Protein 4WY2 (pdb70)

Radius of gyration: 21.89 Å; Cα contacts (8 Å, |Δi|>4): 537; chains: 1; bounding box: 59×60×46 Å

CATH classification: 3.40.50.12370

Nearest PDB structures (foldseek):
  4wy2-assembly1_A-2  TM=1.003E+00  e=2.541E-60  Proteus mirabilis HI4320
  3olq-assembly1_A-2  TM=9.942E-01  e=5.581E-56  Proteus mirabilis HI4320
  5cb0-assembly1_B  TM=9.854E-01  e=4.140E-38  Escherichia coli K-12
  4r2j-assembly1_A-2  TM=9.559E-01  e=1.348E-39  Salmonella enterica subsp. enterica serovar Typhimurium str. LT2
  5cb0-assembly1_A  TM=9.789E-01  e=1.250E-37  Escherichia coli K-12

Sequence (308 aa):
EKYQNLLLVVIDPNQDDQPALRRAVYIVQRNGGRIKAFLPVYDLSYDMTTLLSPDERNAMRKGVINQKTAWIKQQARYYLEAGIQIDIKVIWHNRPYEAIIEEVITDKHDLLIKMAHQHDKLGSLIFTPLDWQLLRKCPAPVWMVKDKEWPEYGTIVVAANLSNEESYHDALNLKLIELTNDLSHRIQKDPDVHLLSAYPVAPINIAIELPDFDPNLYNNALRGQHLIAMKELRQKFSIPEEEKTHVKEGLPEQVIPQVCEELNAGIVVLGILGRTGAAFLGNTAEEQLIDHIKCDLLAIKPDGFTCPITV

Structure (mmCIF, N/CA/C/O backbone):
data_4WY2
#
_entry.id   4WY2
#
_cell.length_a   107.877
_cell.length_b   107.877
_cell.length_c   74.923
_cell.angle_alpha   90.000
_cell.angle_beta   90.000
_cell.angle_gamma   90.000
#
_symmetry.space_group_name_H-M   'P 43 21 2'
#
loop_
_entity.id
_entity.type
_entity.pdbx_description
1 polymer 'Universal stress protein E'
2 non-polymer "uridine-5'-diphosphate-3-O-(R-3-hydroxymyristoyl)-N-acetyl-D-glucosamine"
3 non-polymer GLYCEROL
4 non-polymer 'CHLORIDE ION'
5 non-polymer 'SULFATE ION'
6 water water
#
loop_
_atom_site.group_PDB
_atom_site.id
_atom_site.type_symbol
_atom_site.label_atom_id
_atom_site.label_alt_id
_atom_site.label_comp_id
_atom_site.label_asym_id
_atom_site.label_entity_id
_atom_site.label_seq_id
_atom_site.pdbx_PDB_ins_code
_atom_site.Cartn_x
_atom_site.Cartn_y
_atom_site.Cartn_z
_atom_site.occupancy
_atom_site.B_iso_or_equiv
_atom_site.auth_seq_id
_atom_site.auth_comp_id
_atom_site.auth_asym_id
_atom_site.auth_atom_id
_atom_site.pdbx_PDB_model_num
ATOM 1 N N . GLU A 1 5 ? -21.290 -29.093 35.376 1.00 70.71 2 GLU A N 1
ATOM 2 C CA . GLU A 1 5 ? -20.586 -29.706 34.206 1.00 67.18 2 GLU A CA 1
ATOM 3 C C . GLU A 1 5 ? -21.497 -29.817 32.968 1.00 69.06 2 GLU A C 1
ATOM 4 O O . GLU A 1 5 ? -22.246 -30.786 32.835 1.00 73.91 2 GLU A O 1
ATOM 6 N N . LYS A 1 6 ? -21.417 -28.822 32.076 1.00 63.88 3 LYS A N 1
ATOM 7 C CA . LYS A 1 6 ? -22.125 -28.813 30.793 1.00 59.30 3 LYS A CA 1
ATOM 8 C C . LYS A 1 6 ? -21.128 -28.379 29.725 1.00 53.46 3 LYS A C 1
ATOM 9 O O . LYS A 1 6 ? -20.069 -27.845 30.038 1.00 49.57 3 LYS A O 1
ATOM 13 N N . TYR A 1 7 ? -21.481 -28.585 28.459 1.00 49.08 4 TYR A N 1
ATOM 14 C CA . TYR A 1 7 ? -20.598 -28.226 27.339 1.00 45.55 4 TYR A CA 1
ATOM 15 C C . TYR A 1 7 ? -19.240 -28.882 27.484 1.00 44.22 4 TYR A C 1
ATOM 16 O O . TYR A 1 7 ? -18.230 -28.284 27.160 1.00 43.30 4 TYR A O 1
ATOM 25 N N . GLN A 1 8 ? -19.235 -30.124 27.969 1.00 45.33 5 GLN A N 1
ATOM 26 C CA . GLN A 1 8 ? -18.013 -30.875 28.257 1.00 44.51 5 GLN A CA 1
ATOM 27 C C . GLN A 1 8 ? -17.486 -31.682 27.094 1.00 41.52 5 GLN A C 1
ATOM 28 O O . GLN A 1 8 ? -16.371 -32.182 27.164 1.00 40.53 5 GLN A O 1
ATOM 34 N N . ASN A 1 9 ? -18.297 -31.867 26.054 1.00 40.67 6 ASN A N 1
ATOM 35 C CA . ASN A 1 9 ? -17.997 -32.819 25.008 1.00 38.81 6 ASN A CA 1
ATOM 36 C C . ASN A 1 9 ? -17.905 -32.134 23.623 1.00 36.55 6 ASN A C 1
ATOM 37 O O . ASN A 1 9 ? -18.890 -32.104 22.870 1.00 37.91 6 ASN A O 1
ATOM 42 N N . LEU A 1 10 ? -16.720 -31.624 23.289 1.00 32.91 7 LEU A N 1
ATOM 43 C CA . LEU A 1 10 ? -16.567 -30.687 22.188 1.00 30.84 7 LEU A CA 1
ATOM 44 C C . LEU A 1 10 ? -16.080 -31.413 20.941 1.00 28.35 7 LEU A C 1
ATOM 45 O O . LEU A 1 10 ? -15.231 -32.276 21.026 1.00 27.71 7 LEU A O 1
ATOM 50 N N . LEU A 1 11 ? -16.596 -31.021 19.788 1.00 26.66 8 LEU A N 1
ATOM 51 C CA A LEU A 1 11 ? -16.173 -31.558 18.499 0.50 25.95 8 LEU A CA 1
ATOM 52 C CA B LEU A 1 11 ? -16.115 -31.569 18.525 0.50 26.43 8 LEU A CA 1
ATOM 53 C C . LEU A 1 11 ? -15.458 -30.443 17.743 1.00 26.14 8 LEU A C 1
ATOM 54 O O . LEU A 1 11 ? -16.059 -29.374 17.505 1.00 25.96 8 LEU A O 1
ATOM 63 N N . VAL A 1 12 ? -14.203 -30.685 17.378 1.00 24.85 9 VAL A N 1
ATOM 64 C CA . VAL A 1 12 ? -13.441 -29.780 16.547 1.00 24.22 9 VAL A CA 1
ATOM 65 C C . VAL A 1 12 ? -13.346 -30.368 15.139 1.00 23.38 9 VAL A C 1
ATOM 66 O O . VAL A 1 12 ? -12.945 -31.497 14.958 1.00 23.50 9 VAL A O 1
ATOM 70 N N . VAL A 1 13 ? -13.745 -29.587 14.155 1.00 22.22 10 VAL A N 1
ATOM 71 C CA . VAL A 1 13 ? -13.607 -29.973 12.737 1.00 22.76 10 VAL A CA 1
ATOM 72 C C . VAL A 1 13 ? -12.257 -29.445 12.274 1.00 23.05 10 VAL A C 1
ATOM 73 O O . VAL A 1 13 ? -12.069 -28.234 12.163 1.00 25.07 10 VAL A O 1
ATOM 77 N N . ILE A 1 14 ? -11.315 -30.356 12.057 1.00 22.41 11 ILE A N 1
ATOM 78 C CA . ILE A 1 14 ? -9.948 -30.012 11.653 1.00 23.35 11 ILE A CA 1
ATOM 79 C C . ILE A 1 14 ? -9.979 -29.538 10.182 1.00 22.68 11 ILE A C 1
ATOM 80 O O . ILE A 1 14 ? -10.730 -30.079 9.371 1.00 23.27 11 ILE A O 1
ATOM 85 N N . ASP A 1 15 ? -9.232 -28.479 9.896 1.00 23.40 12 ASP A N 1
ATOM 86 C CA . ASP A 1 15 ? -9.060 -28.007 8.528 1.00 24.99 12 ASP A CA 1
ATOM 87 C C . ASP A 1 15 ? -7.832 -28.684 7.906 1.00 25.28 12 ASP A C 1
ATOM 88 O O . ASP A 1 15 ? -6.719 -28.466 8.345 1.00 26.27 12 ASP A O 1
ATOM 93 N N . PRO A 1 16 ? -8.035 -29.505 6.861 1.00 27.23 13 PRO A N 1
ATOM 94 C CA . PRO A 1 16 ? -6.942 -30.274 6.294 1.00 28.65 13 PRO A CA 1
ATOM 95 C C . PRO A 1 16 ? -5.985 -29.460 5.427 1.00 29.95 13 PRO A C 1
ATOM 96 O O . PRO A 1 16 ? -4.926 -29.959 5.051 1.00 27.90 13 PRO A O 1
ATOM 100 N N . ASN A 1 17 ? -6.322 -28.204 5.145 1.00 30.10 14 ASN A N 1
ATOM 101 C CA . ASN A 1 17 ? -5.534 -27.428 4.215 1.00 32.71 14 ASN A CA 1
ATOM 102 C C . ASN A 1 17 ? -4.481 -26.521 4.801 1.00 32.42 14 ASN A C 1
ATOM 103 O O . ASN A 1 17 ? -3.798 -25.832 4.057 1.00 32.65 14 ASN A O 1
ATOM 108 N N . GLN A 1 18 ? -4.342 -26.510 6.126 1.00 29.73 15 GLN A N 1
ATOM 109 C CA . GLN A 1 18 ? -3.261 -25.814 6.768 1.00 31.08 15 GLN A CA 1
ATOM 110 C C . GLN A 1 18 ? -2.923 -26.510 8.094 1.00 31.09 15 GLN A C 1
ATOM 111 O O . GLN A 1 18 ? -3.739 -27.258 8.620 1.00 30.61 15 GLN A O 1
ATOM 117 N N . ASP A 1 19 ? -1.739 -26.233 8.639 1.00 32.08 16 ASP A N 1
ATOM 118 C CA . ASP A 1 19 ? -1.310 -26.885 9.867 1.00 32.22 16 ASP A CA 1
ATOM 119 C C . ASP A 1 19 ? -2.006 -26.337 11.083 1.00 32.62 16 ASP A C 1
ATOM 120 O O . ASP A 1 19 ? -2.642 -27.088 11.811 1.00 32.99 16 ASP A O 1
ATOM 125 N N . ASP A 1 20 ? -1.879 -25.032 11.314 1.00 32.29 17 ASP A N 1
ATOM 126 C CA . ASP A 1 20 ? -2.442 -24.431 12.513 1.00 32.58 17 ASP A CA 1
ATOM 127 C C . ASP A 1 20 ? -3.968 -24.574 12.511 1.00 30.29 17 ASP A C 1
ATOM 128 O O . ASP A 1 20 ? -4.597 -24.393 11.479 1.00 30.44 17 ASP A O 1
ATOM 133 N N . GLN A 1 21 ? -4.536 -24.864 13.678 1.00 29.59 18 GLN A N 1
ATOM 134 C CA . GLN A 1 21 ? -5.951 -25.161 13.841 1.00 28.48 18 GLN A CA 1
ATOM 135 C C . GLN A 1 21 ? -6.601 -24.204 14.818 1.00 28.54 18 GLN A C 1
ATOM 136 O O . GLN A 1 21 ? -6.690 -24.461 16.037 1.00 28.15 18 GLN A O 1
ATOM 142 N N . PRO A 1 22 ? -7.071 -23.050 14.296 1.00 27.76 19 PRO A N 1
ATOM 143 C CA . PRO A 1 22 ? -7.779 -22.155 15.223 1.00 28.22 19 PRO A CA 1
ATOM 144 C C . PRO A 1 22 ? -8.987 -22.768 15.940 1.00 27.17 19 PRO A C 1
ATOM 145 O O . PRO A 1 22 ? -9.308 -22.354 17.045 1.00 27.51 19 PRO A O 1
ATOM 149 N N . ALA A 1 23 ? -9.665 -23.735 15.321 1.00 26.47 20 ALA A N 1
ATOM 150 C CA . ALA A 1 23 ? -10.830 -24.370 15.970 1.00 25.93 20 ALA A CA 1
ATOM 151 C C . ALA A 1 23 ? -10.348 -25.174 17.173 1.00 26.24 20 ALA A C 1
ATOM 152 O O . ALA A 1 23 ? -11.001 -25.197 18.231 1.00 26.86 20 ALA A O 1
ATOM 154 N N . LEU A 1 24 ? -9.203 -25.843 17.027 1.00 26.33 21 LEU A N 1
ATOM 155 C CA . LEU A 1 24 ? -8.620 -26.585 18.173 1.00 27.54 21 LEU A CA 1
ATOM 156 C C . LEU A 1 24 ? -8.190 -25.675 19.305 1.00 29.06 21 LEU A C 1
ATOM 157 O O . LEU A 1 24 ? -8.443 -25.955 20.484 1.00 30.46 21 LEU A O 1
ATOM 162 N N . ARG A 1 25 ? -7.513 -24.589 18.957 1.00 29.17 22 ARG A N 1
ATOM 163 C CA . ARG A 1 25 ? -7.103 -23.602 19.953 1.00 29.89 22 ARG A CA 1
ATOM 164 C C . ARG A 1 25 ? -8.284 -23.075 20.778 1.00 29.59 22 ARG A C 1
ATOM 165 O O . ARG A 1 25 ? -8.217 -23.004 22.035 1.00 29.58 22 ARG A O 1
ATOM 173 N N . ARG A 1 26 ? -9.387 -22.741 20.096 1.00 27.76 23 ARG A N 1
ATOM 174 C CA . ARG A 1 26 ? -10.552 -22.217 20.773 1.00 28.19 23 ARG A CA 1
ATOM 175 C C . ARG A 1 26 ? -11.112 -23.264 21.725 1.00 28.31 23 ARG A C 1
ATOM 176 O O . ARG A 1 26 ? -11.491 -22.933 22.858 1.00 28.53 23 ARG A O 1
ATOM 184 N N . ALA A 1 27 ? -11.201 -24.504 21.263 1.00 27.70 24 ALA A N 1
ATOM 185 C CA . ALA A 1 27 ? -11.690 -25.608 22.124 1.00 28.65 24 ALA A CA 1
ATOM 186 C C . ALA A 1 27 ? -10.829 -25.810 23.364 1.00 29.46 24 ALA A C 1
ATOM 187 O O . ALA A 1 27 ? -11.339 -26.081 24.461 1.00 31.14 24 ALA A O 1
ATOM 189 N N . VAL A 1 28 ? -9.517 -25.665 23.203 1.00 30.18 25 VAL A N 1
ATOM 190 C CA . VAL A 1 28 ? -8.605 -25.781 24.334 1.00 31.34 25 VAL A CA 1
ATOM 191 C C . VAL A 1 28 ? -8.853 -24.663 25.330 1.00 32.85 25 VAL A C 1
ATOM 192 O O . VAL A 1 28 ? -8.901 -24.893 26.573 1.00 33.87 25 VAL A O 1
ATOM 196 N N . TYR A 1 29 ? -8.990 -23.447 24.815 1.00 32.32 26 TYR A N 1
ATOM 197 C CA . TYR A 1 29 ? -9.272 -22.310 25.669 1.00 34.21 26 TYR A CA 1
ATOM 198 C C . TYR A 1 29 ? -10.517 -22.589 26.530 1.00 34.14 26 TYR A C 1
ATOM 199 O O . TYR A 1 29 ? -10.556 -22.271 27.753 1.00 35.53 26 TYR A O 1
ATOM 208 N N . ILE A 1 30 ? -11.539 -23.171 25.901 1.00 33.53 27 ILE A N 1
ATOM 209 C CA . ILE A 1 30 ? -12.797 -23.482 26.577 1.00 33.12 27 ILE A CA 1
ATOM 210 C C . ILE A 1 30 ? -12.563 -24.523 27.678 1.00 34.28 27 ILE A C 1
ATOM 211 O O . ILE A 1 30 ? -12.929 -24.299 28.859 1.00 34.61 27 ILE A O 1
ATOM 216 N N . VAL A 1 31 ? -11.895 -25.619 27.323 1.00 33.23 28 VAL A N 1
ATOM 217 C CA . VAL A 1 31 ? -11.724 -26.757 28.237 1.00 35.76 28 VAL A CA 1
ATOM 218 C C . VAL A 1 31 ? -10.839 -26.399 29.461 1.00 36.81 28 VAL A C 1
ATOM 219 O O . VAL A 1 31 ? -11.046 -26.909 30.579 1.00 37.23 28 VAL A O 1
ATOM 223 N N . GLN A 1 32 ? -9.876 -25.505 29.256 1.00 37.28 29 GLN A N 1
ATOM 224 C CA . GLN A 1 32 ? -9.030 -25.021 30.340 1.00 40.16 29 GLN A CA 1
ATOM 225 C C . GLN A 1 32 ? -9.849 -24.284 31.376 1.00 40.62 29 GLN A C 1
ATOM 226 O O . GLN A 1 32 ? -9.489 -24.246 32.570 1.00 40.46 29 GLN A O 1
ATOM 232 N N . ARG A 1 33 ? -10.925 -23.646 30.932 1.00 39.44 30 ARG A N 1
ATOM 233 C CA . ARG A 1 33 ? -11.753 -22.877 31.839 1.00 41.36 30 ARG A CA 1
ATOM 234 C C . ARG A 1 33 ? -12.970 -23.604 32.384 1.00 41.14 30 ARG A C 1
ATOM 235 O O . ARG A 1 33 ? -13.440 -23.280 33.470 1.00 41.46 30 ARG A O 1
ATOM 243 N N . ASN A 1 34 ? -13.465 -24.595 31.658 1.00 39.22 31 ASN A N 1
ATOM 244 C CA . ASN A 1 34 ? -14.733 -25.235 31.988 1.00 39.24 31 ASN A CA 1
ATOM 245 C C . ASN A 1 34 ? -14.640 -26.749 32.065 1.00 39.25 31 ASN A C 1
ATOM 246 O O . ASN A 1 34 ? -15.638 -27.417 32.288 1.00 39.11 31 ASN A O 1
ATOM 251 N N . GLY A 1 35 ? -13.437 -27.292 31.894 1.00 40.21 32 GLY A N 1
ATOM 252 C CA . GLY A 1 35 ? -13.243 -28.736 31.886 1.00 41.01 32 GLY A CA 1
ATOM 253 C C . GLY A 1 35 ? -13.729 -29.396 30.618 1.00 40.41 32 GLY A C 1
ATOM 254 O O . GLY A 1 35 ? -14.267 -28.727 29.704 1.00 39.56 32 GLY A O 1
ATOM 255 N N . GLY A 1 36 ? -13.560 -30.710 30.556 1.00 40.51 33 GLY A N 1
ATOM 256 C CA . GLY A 1 36 ? -14.147 -31.500 29.478 1.00 40.45 33 GLY A CA 1
ATOM 257 C C . GLY A 1 36 ? -13.102 -32.132 28.585 1.00 39.61 33 GLY A C 1
ATOM 258 O O . GLY A 1 36 ? -11.945 -32.339 28.989 1.00 39.81 33 GLY A O 1
ATOM 259 N N . ARG A 1 37 ? -13.526 -32.449 27.363 1.00 38.41 34 ARG A N 1
ATOM 260 C CA . ARG A 1 37 ? -12.682 -33.135 26.400 1.00 38.01 34 ARG A CA 1
ATOM 261 C C . ARG A 1 37 ? -13.065 -32.716 25.007 1.00 34.50 34 ARG A C 1
ATOM 262 O O . ARG A 1 37 ? -14.177 -32.187 24.782 1.00 32.45 34 ARG A O 1
ATOM 270 N N . ILE A 1 38 ? -12.129 -32.983 24.102 1.00 33.89 35 ILE A N 1
ATOM 271 C CA . ILE A 1 38 ? -12.197 -32.546 22.721 1.00 31.97 35 ILE A CA 1
ATOM 272 C C . ILE A 1 38 ? -12.014 -33.741 21.800 1.00 30.72 35 ILE A C 1
ATOM 273 O O . ILE A 1 38 ? -11.126 -34.550 21.996 1.00 30.80 35 ILE A O 1
ATOM 278 N N . LYS A 1 39 ? -12.843 -33.835 20.776 1.00 28.67 36 LYS A N 1
ATOM 279 C CA . LYS A 1 39 ? -12.596 -34.753 19.676 1.00 27.81 36 LYS A CA 1
ATOM 280 C C . LYS A 1 39 ? -12.130 -33.957 18.463 1.00 26.18 36 LYS A C 1
ATOM 281 O O . LYS A 1 39 ? -12.860 -33.087 17.983 1.00 25.94 36 LYS A O 1
ATOM 287 N N . ALA A 1 40 ? -10.917 -34.213 17.996 1.00 25.21 37 ALA A N 1
ATOM 288 C CA . ALA A 1 40 ? -10.392 -33.563 16.799 1.00 24.84 37 ALA A CA 1
ATOM 289 C C . ALA A 1 40 ? -10.726 -34.499 15.661 1.00 24.38 37 ALA A C 1
ATOM 290 O O . ALA A 1 40 ? -10.133 -35.581 15.555 1.00 24.87 37 ALA A O 1
ATOM 292 N N . PHE A 1 41 ? -11.663 -34.089 14.805 1.00 23.33 38 PHE A N 1
ATOM 293 C CA . PHE A 1 41 ? -12.255 -34.960 13.839 1.00 22.88 38 PHE A CA 1
ATOM 294 C C . PHE A 1 41 ? -11.907 -34.540 12.405 1.00 21.74 38 PHE A C 1
ATOM 295 O O . PHE A 1 41 ? -11.979 -33.359 12.057 1.00 22.06 38 PHE A O 1
ATOM 303 N N . LEU A 1 42 ? -11.531 -35.519 11.586 1.00 21.50 39 LEU A N 1
ATOM 304 C CA . LEU A 1 42 ? -11.273 -35.290 10.153 1.00 20.79 39 LEU A CA 1
ATOM 305 C C . LEU A 1 42 ? -11.700 -36.472 9.282 1.00 21.45 39 LEU A C 1
ATOM 306 O O . LEU A 1 42 ? -11.187 -37.570 9.452 1.00 20.63 39 LEU A O 1
ATOM 311 N N . PRO A 1 43 ? -12.673 -36.258 8.369 1.00 21.58 40 PRO A N 1
ATOM 312 C CA . PRO A 1 43 ? -13.019 -37.270 7.370 1.00 21.99 40 PRO A CA 1
ATOM 313 C C . PRO A 1 43 ? -12.099 -37.131 6.163 1.00 22.09 40 PRO A C 1
ATOM 314 O O . PRO A 1 43 ? -11.875 -36.009 5.694 1.00 23.07 40 PRO A O 1
ATOM 318 N N . VAL A 1 44 ? -11.512 -38.243 5.716 1.00 20.90 41 VAL A N 1
ATOM 319 C CA . VAL A 1 44 ? -10.512 -38.207 4.671 1.00 19.68 41 VAL A CA 1
ATOM 320 C C . VAL A 1 44 ? -10.884 -39.233 3.599 1.00 19.91 41 VAL A C 1
ATOM 321 O O . VAL A 1 44 ? -11.668 -40.164 3.844 1.00 19.20 41 VAL A O 1
ATOM 325 N N . TYR A 1 45 ? -10.257 -39.093 2.438 1.00 19.58 42 TYR A N 1
ATOM 326 C CA . TYR A 1 45 ? -10.528 -40.016 1.302 1.00 19.67 42 TYR A CA 1
ATOM 327 C C . TYR A 1 45 ? -9.420 -39.846 0.277 1.00 20.93 42 TYR A C 1
ATOM 328 O O . TYR A 1 45 ? -8.516 -39.034 0.486 1.00 23.46 42 TYR A O 1
ATOM 337 N N . ASP A 1 46 ? -9.448 -40.590 -0.825 1.00 19.61 43 ASP A N 1
ATOM 338 C CA . ASP A 1 46 ? -8.428 -40.443 -1.842 1.00 19.92 43 ASP A CA 1
ATOM 339 C C . ASP A 1 46 ? -9.011 -40.987 -3.140 1.00 19.70 43 ASP A C 1
ATOM 340 O O . ASP A 1 46 ? -9.743 -41.983 -3.098 1.00 18.63 43 ASP A O 1
ATOM 345 N N . LEU A 1 47 ? -8.689 -40.347 -4.255 1.00 19.04 44 LEU A N 1
ATOM 346 C CA . LEU A 1 47 ? -9.195 -40.766 -5.570 1.00 20.11 44 LEU A CA 1
ATOM 347 C C . LEU A 1 47 ? -8.934 -42.256 -5.849 1.00 19.74 44 LEU A C 1
ATOM 348 O O . LEU A 1 47 ? -9.784 -42.954 -6.472 1.00 19.66 44 LEU A O 1
ATOM 353 N N . SER A 1 48 ? -7.748 -42.755 -5.438 1.00 19.09 45 SER A N 1
ATOM 354 C CA . SER A 1 48 ? -7.410 -44.167 -5.642 1.00 19.50 45 SER A CA 1
ATOM 355 C C . SER A 1 48 ? -8.510 -45.128 -5.192 1.00 19.27 45 SER A C 1
ATOM 356 O O . SER A 1 48 ? -8.677 -46.180 -5.798 1.00 18.86 45 SER A O 1
ATOM 359 N N . TYR A 1 49 ? -9.267 -44.775 -4.139 1.00 17.77 46 TYR A N 1
ATOM 360 C CA . TYR A 1 49 ? -10.277 -45.655 -3.631 1.00 19.31 46 TYR A CA 1
ATOM 361 C C . TYR A 1 49 ? -11.392 -45.928 -4.629 1.00 19.37 46 TYR A C 1
ATOM 362 O O . TYR A 1 49 ? -12.056 -46.964 -4.546 1.00 19.30 46 TYR A O 1
ATOM 371 N N . ASP A 1 50 ? -11.594 -45.013 -5.571 1.00 18.73 47 ASP A N 1
ATOM 372 C CA . ASP A 1 50 ? -12.648 -45.143 -6.543 1.00 19.54 47 ASP A CA 1
ATOM 373 C C . ASP A 1 50 ? -12.145 -45.741 -7.853 1.00 18.79 47 ASP A C 1
ATOM 374 O O . ASP A 1 50 ? -12.924 -45.910 -8.806 1.00 19.47 47 ASP A O 1
ATOM 379 N N . MET A 1 51 ? -10.876 -46.068 -7.919 1.00 18.80 48 MET A N 1
ATOM 380 C CA . MET A 1 51 ? -10.269 -46.594 -9.167 1.00 19.20 48 MET A CA 1
ATOM 381 C C . MET A 1 51 ? -10.323 -48.124 -9.057 1.00 18.99 48 MET A C 1
ATOM 382 O O . MET A 1 51 ? -9.283 -48.827 -8.890 1.00 18.73 48 MET A O 1
ATOM 387 N N . THR A 1 52 ? -11.543 -48.649 -9.134 1.00 18.86 49 THR A N 1
ATOM 388 C CA . THR A 1 52 ? -11.783 -50.036 -8.769 1.00 19.38 49 THR A CA 1
ATOM 389 C C . THR A 1 52 ? -11.429 -51.065 -9.847 1.00 20.17 49 THR A C 1
ATOM 390 O O . THR A 1 52 ? -11.359 -52.244 -9.527 1.00 20.19 49 THR A O 1
ATOM 394 N N . THR A 1 53 ? -11.207 -50.627 -11.105 1.00 19.00 50 THR A N 1
ATOM 395 C CA . THR A 1 53 ? -10.699 -51.487 -12.115 1.00 19.97 50 THR A CA 1
ATOM 396 C C . THR A 1 53 ? -9.157 -51.477 -12.122 1.00 18.92 50 THR A C 1
ATOM 397 O O . THR A 1 53 ? -8.503 -52.527 -12.182 1.00 18.77 50 THR A O 1
ATOM 401 N N . LEU A 1 54 ? -8.582 -50.288 -12.097 1.00 18.88 51 LEU A N 1
ATOM 402 C CA . LEU A 1 54 ? -7.124 -50.131 -12.090 1.00 20.01 51 LEU A CA 1
ATOM 403 C C . LEU A 1 54 ? -6.415 -50.721 -10.863 1.00 20.04 51 LEU A C 1
ATOM 404 O O . LEU A 1 54 ? -5.304 -51.252 -10.990 1.00 20.69 51 LEU A O 1
ATOM 409 N N . LEU A 1 55 ? -7.029 -50.600 -9.697 1.00 19.37 52 LEU A N 1
ATOM 410 C CA . LEU A 1 55 ? -6.497 -51.132 -8.440 1.00 19.77 52 LEU A CA 1
ATOM 411 C C . LEU A 1 55 ? -7.407 -52.175 -7.775 1.00 20.44 52 LEU A C 1
ATOM 412 O O . LEU A 1 55 ? -8.621 -52.039 -7.755 1.00 22.08 52 LEU A O 1
ATOM 417 N N . SER A 1 56 ? -6.780 -53.126 -7.111 1.00 21.54 53 SER A N 1
ATOM 418 C CA . SER A 1 56 ? -7.437 -54.172 -6.349 1.00 20.99 53 SER A CA 1
ATOM 419 C C . SER A 1 56 ? -7.947 -53.645 -5.016 1.00 20.83 53 SER A C 1
ATOM 420 O O . SER A 1 56 ? -7.474 -52.608 -4.551 1.00 20.01 53 SER A O 1
ATOM 423 N N . PRO A 1 57 ? -8.835 -54.401 -4.368 1.00 20.98 54 PRO A N 1
ATOM 424 C CA . PRO A 1 57 ? -9.287 -53.994 -3.014 1.00 21.69 54 PRO A CA 1
ATOM 425 C C . PRO A 1 57 ? -8.121 -53.846 -2.024 1.00 21.74 54 PRO A C 1
ATOM 426 O O . PRO A 1 57 ? -8.092 -52.888 -1.202 1.00 21.39 54 PRO A O 1
ATOM 430 N N . ASP A 1 58 ? -7.181 -54.779 -2.075 1.00 23.04 55 ASP A N 1
ATOM 431 C CA . ASP A 1 58 ? -6.003 -54.737 -1.180 1.00 24.38 55 ASP A CA 1
ATOM 432 C C . ASP A 1 58 ? -5.114 -53.508 -1.432 1.00 22.47 55 ASP A C 1
ATOM 433 O O . ASP A 1 58 ? -4.637 -52.885 -0.485 1.00 20.77 55 ASP A O 1
ATOM 438 N N . GLU A 1 59 ? -4.925 -53.158 -2.708 1.00 20.13 56 GLU A N 1
ATOM 439 C CA . GLU A 1 59 ? -4.176 -51.984 -3.108 1.00 20.39 56 GLU A CA 1
ATOM 440 C C . GLU A 1 59 ? -4.854 -50.701 -2.640 1.00 18.58 56 GLU A C 1
ATOM 441 O O . GLU A 1 59 ? -4.198 -49.826 -2.032 1.00 18.33 56 GLU A O 1
ATOM 447 N N . ARG A 1 60 ? -6.166 -50.628 -2.801 1.00 17.55 57 ARG A N 1
ATOM 448 C CA . ARG A 1 60 ? -6.912 -49.468 -2.409 1.00 18.66 57 ARG A CA 1
ATOM 449 C C . ARG A 1 60 ? -6.919 -49.353 -0.883 1.00 18.42 57 ARG A C 1
ATOM 450 O O . ARG A 1 60 ? -6.853 -48.242 -0.317 1.00 18.22 57 ARG A O 1
ATOM 458 N N . ASN A 1 61 ? -7.003 -50.483 -0.216 1.00 19.32 58 ASN A N 1
ATOM 459 C CA . ASN A 1 61 ? -7.013 -50.471 1.264 1.00 20.36 58 ASN A CA 1
ATOM 460 C C . ASN A 1 61 ? -5.678 -50.113 1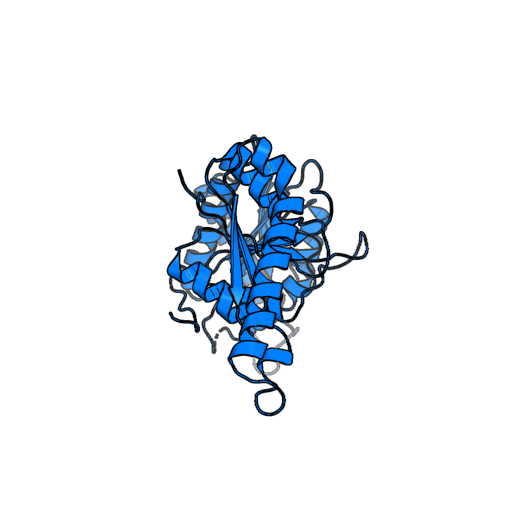.877 1.00 20.51 58 ASN A C 1
ATOM 461 O O . ASN A 1 61 ? -5.634 -49.510 2.952 1.00 21.98 58 ASN A O 1
ATOM 466 N N . ALA A 1 62 ? -4.597 -50.482 1.216 1.00 20.16 59 ALA A N 1
ATOM 467 C CA . ALA A 1 62 ? -3.240 -50.048 1.579 1.00 20.80 59 ALA A CA 1
ATOM 468 C C . ALA A 1 62 ? -3.136 -48.528 1.493 1.00 20.18 59 ALA A C 1
ATOM 469 O O . ALA A 1 62 ? -2.658 -47.876 2.424 1.00 18.75 59 ALA A O 1
ATOM 471 N N . MET A 1 63 ? -3.674 -47.942 0.418 1.00 18.74 60 MET A N 1
ATOM 472 C CA . MET A 1 63 ? -3.636 -46.498 0.275 1.00 19.18 60 MET A CA 1
ATOM 473 C C . MET A 1 63 ? -4.508 -45.812 1.355 1.00 19.07 60 MET A C 1
ATOM 474 O O . MET A 1 63 ? -4.088 -44.797 1.910 1.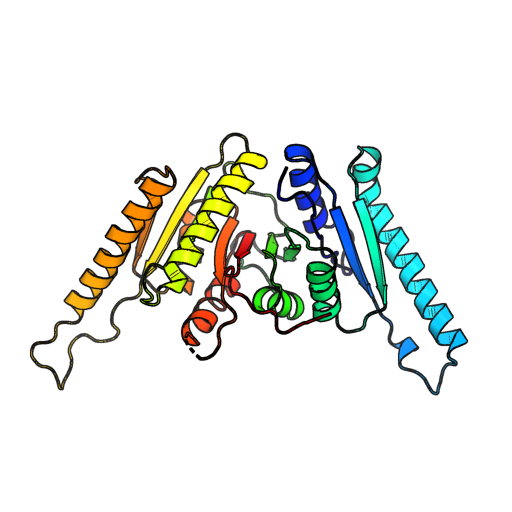00 19.87 60 MET A O 1
ATOM 479 N N . ARG A 1 64 ? -5.690 -46.365 1.610 1.00 18.94 61 ARG A N 1
ATOM 480 C CA . ARG A 1 64 ? -6.614 -45.896 2.618 1.00 20.03 61 ARG A CA 1
ATOM 481 C C . ARG A 1 64 ? -5.907 -45.839 4.000 1.00 20.04 61 ARG A C 1
ATOM 482 O O . ARG A 1 64 ? -5.970 -44.791 4.708 1.00 19.39 61 ARG A O 1
ATOM 490 N N . LYS A 1 65 ? -5.316 -46.958 4.376 1.00 20.18 62 LYS A N 1
ATOM 491 C CA . LYS A 1 65 ? -4.658 -47.032 5.714 1.00 22.15 62 LYS A CA 1
ATOM 492 C C . LYS A 1 65 ? -3.494 -46.046 5.778 1.00 21.72 62 LYS A C 1
ATOM 493 O O . LYS A 1 65 ? -3.281 -45.360 6.817 1.00 19.27 62 LYS A O 1
ATOM 499 N N . GLY A 1 66 ? -2.752 -45.905 4.663 1.00 19.41 63 GLY A N 1
ATOM 500 C CA . GLY A 1 66 ? -1.677 -44.935 4.614 1.00 20.27 63 GLY A CA 1
ATOM 501 C C . GLY A 1 66 ? -2.165 -43.500 4.921 1.00 19.80 63 GLY A C 1
ATOM 502 O O . GLY A 1 66 ? -1.491 -42.751 5.627 1.00 19.24 63 GLY A O 1
ATOM 503 N N . VAL A 1 67 ? -3.288 -43.084 4.316 1.00 19.21 64 VAL A N 1
ATOM 504 C CA . VAL A 1 67 ? -3.830 -41.761 4.484 1.00 19.07 64 VAL A CA 1
ATOM 505 C C . VAL A 1 67 ? -4.278 -41.570 5.949 1.00 19.37 64 VAL A C 1
ATOM 506 O O . VAL A 1 67 ? -3.956 -40.551 6.578 1.00 19.46 64 VAL A O 1
ATOM 510 N N . ILE A 1 68 ? -5.034 -42.529 6.460 1.00 19.15 65 ILE A N 1
ATOM 511 C CA . ILE A 1 68 ? -5.473 -42.423 7.873 1.00 20.13 65 ILE A CA 1
ATOM 512 C C . ILE A 1 68 ? -4.246 -42.313 8.822 1.00 20.42 65 ILE A C 1
ATOM 513 O O . ILE A 1 68 ? -4.245 -41.480 9.801 1.00 20.94 65 ILE A O 1
ATOM 518 N N . ASN A 1 69 ? -3.257 -43.169 8.616 1.00 20.31 66 ASN A N 1
ATOM 519 C CA . ASN A 1 69 ? -2.028 -43.172 9.443 1.00 20.92 66 ASN A CA 1
ATOM 520 C C . ASN A 1 69 ? -1.377 -41.767 9.438 1.00 21.19 66 ASN A C 1
ATOM 521 O O . ASN A 1 69 ? -1.077 -41.177 10.479 1.00 19.77 66 ASN A O 1
ATOM 526 N N . GLN A 1 70 ? -1.171 -41.253 8.230 1.00 19.89 67 GLN A N 1
ATOM 527 C CA . GLN A 1 70 ? -0.477 -40.003 8.056 1.00 22.53 67 GLN A CA 1
ATOM 528 C C . GLN A 1 70 ? -1.251 -38.839 8.665 1.00 21.53 67 GLN A C 1
ATOM 529 O O . GLN A 1 70 ? -0.683 -37.985 9.373 1.00 22.07 67 GLN A O 1
ATOM 535 N N . LYS A 1 71 ? -2.548 -38.772 8.375 1.00 20.87 68 LYS A N 1
ATOM 536 C CA . LYS A 1 71 ? -3.348 -37.653 8.842 1.00 21.25 68 LYS A CA 1
ATOM 537 C C . LYS A 1 71 ? -3.498 -37.708 10.363 1.00 22.11 68 LYS A C 1
ATOM 538 O O . LYS A 1 71 ? -3.480 -36.655 11.009 1.00 22.18 68 LYS A O 1
ATOM 544 N N . THR A 1 72 ? -3.626 -38.900 10.931 1.00 21.05 69 THR A N 1
ATOM 545 C CA . THR A 1 72 ? -3.716 -39.047 12.417 1.00 22.59 69 THR A CA 1
ATOM 546 C C . THR A 1 72 ? -2.461 -38.484 13.090 1.00 23.79 69 THR A C 1
ATOM 547 O O . THR A 1 72 ? -2.566 -37.690 14.074 1.00 25.01 69 THR A O 1
ATOM 551 N N . ALA A 1 73 ? -1.287 -38.852 12.581 1.00 23.09 70 ALA A N 1
ATOM 552 C CA . ALA A 1 73 ? -0.003 -38.360 13.128 1.00 24.62 70 ALA A CA 1
ATOM 553 C C . ALA A 1 73 ? 0.153 -36.836 12.949 1.00 25.00 70 ALA A C 1
ATOM 554 O O . ALA A 1 73 ? 0.677 -36.151 13.816 1.00 25.31 70 ALA A O 1
ATOM 556 N N . TRP A 1 74 ? -0.340 -36.306 11.831 1.00 23.85 71 TRP A N 1
ATOM 557 C CA . TRP A 1 74 ? -0.275 -34.884 11.527 1.00 25.20 71 TRP A CA 1
ATOM 558 C C . TRP A 1 74 ? -1.125 -34.116 12.532 1.00 26.21 71 TRP A C 1
ATOM 559 O O . TRP A 1 74 ? -0.676 -33.096 13.101 1.00 27.12 71 TRP A O 1
ATOM 570 N N . ILE A 1 75 ? -2.315 -34.632 12.834 1.00 24.57 72 ILE A N 1
ATOM 571 C CA . ILE A 1 75 ? -3.129 -33.954 13.843 1.00 25.31 72 ILE A CA 1
ATOM 572 C C . ILE A 1 75 ? -2.446 -33.977 15.196 1.00 26.20 72 ILE A C 1
ATOM 573 O O . ILE A 1 75 ? -2.414 -32.955 15.898 1.00 27.25 72 ILE A O 1
ATOM 578 N N . LYS A 1 76 ? -1.891 -35.117 15.559 1.00 27.38 73 LYS A N 1
ATOM 579 C CA . LYS A 1 76 ? -1.198 -35.245 16.855 1.00 29.72 73 LYS A CA 1
ATOM 580 C C . LYS A 1 76 ? -0.054 -34.228 16.999 1.00 30.54 73 LYS A C 1
ATOM 581 O O . LYS A 1 76 ? 0.143 -33.640 18.105 1.00 30.15 73 LYS A O 1
ATOM 587 N N . GLN A 1 77 ? 0.692 -34.027 15.911 1.00 29.44 74 GLN A N 1
ATOM 588 C CA . GLN A 1 77 ? 1.760 -33.029 15.850 1.00 32.38 74 GLN A CA 1
ATOM 589 C C . GLN A 1 77 ? 1.239 -31.629 16.157 1.00 32.46 74 GLN A C 1
ATOM 590 O O . GLN A 1 77 ? 1.794 -30.929 16.985 1.00 33.13 74 GLN A O 1
ATOM 593 N N . GLN A 1 78 ? 0.113 -31.249 15.566 1.00 31.29 75 GLN A N 1
ATOM 594 C CA . GLN A 1 78 ? -0.516 -29.961 15.887 1.00 31.72 75 GLN A CA 1
ATOM 595 C C . GLN A 1 78 ? -1.008 -29.878 17.340 1.00 31.76 75 GLN A C 1
ATOM 596 O O . GLN A 1 78 ? -0.913 -28.819 17.971 1.00 32.63 75 GLN A O 1
ATOM 602 N N . ALA A 1 79 ? -1.501 -30.990 17.884 1.00 30.16 76 ALA A N 1
ATOM 603 C CA . ALA A 1 79 ? -2.066 -31.035 19.223 1.00 31.04 76 ALA A CA 1
ATOM 604 C C . ALA A 1 79 ? -1.049 -31.272 20.348 1.00 33.91 76 ALA A C 1
ATOM 605 O O . ALA A 1 79 ? -1.439 -31.329 21.516 1.00 35.09 76 ALA A O 1
ATOM 607 N N . ARG A 1 80 ? 0.225 -31.426 20.014 1.00 36.46 77 ARG A N 1
ATOM 608 C CA . ARG A 1 80 ? 1.193 -31.996 20.969 1.00 40.94 77 ARG A CA 1
ATOM 609 C C . ARG A 1 80 ? 1.418 -31.147 22.225 1.00 42.18 77 ARG A C 1
ATOM 610 O O . ARG A 1 80 ? 1.570 -31.700 23.319 1.00 42.41 77 ARG A O 1
ATOM 618 N N . TYR A 1 81 ? 1.464 -29.829 22.086 1.00 42.23 78 TYR A N 1
ATOM 619 C CA . TYR A 1 81 ? 1.647 -28.978 23.290 1.00 46.04 78 TYR A CA 1
ATOM 620 C C . TYR A 1 81 ? 0.425 -29.032 24.212 1.00 44.23 78 TYR A C 1
ATOM 621 O O . TYR A 1 81 ? 0.548 -29.078 25.460 1.00 46.15 78 TYR A O 1
ATOM 630 N N . TYR A 1 82 ? -0.757 -29.022 23.617 1.00 39.70 79 TYR A N 1
ATOM 631 C CA . TYR A 1 82 ? -2.006 -29.182 24.376 1.00 39.62 79 TYR A CA 1
ATOM 632 C C . TYR A 1 82 ? -2.055 -30.508 25.132 1.00 40.56 79 TYR A C 1
ATOM 633 O O . TYR A 1 82 ? -2.387 -30.552 26.328 1.00 42.77 79 TYR A O 1
ATOM 642 N N . LEU A 1 83 ? -1.708 -31.581 24.436 1.00 39.82 80 LEU A N 1
ATOM 643 C CA . LEU A 1 83 ? -1.686 -32.915 25.016 1.00 41.67 80 LEU A CA 1
ATOM 644 C C . LEU A 1 83 ? -0.746 -33.017 26.214 1.00 45.84 80 LEU A C 1
ATOM 645 O O . LEU A 1 83 ? -1.117 -33.583 27.243 1.00 46.25 80 LEU A O 1
ATOM 650 N N . GLU A 1 84 ? 0.450 -32.451 26.081 1.00 48.78 81 GLU A N 1
ATOM 651 C CA . GLU A 1 84 ? 1.453 -32.477 27.145 1.00 53.59 81 GLU A CA 1
ATOM 652 C C . GLU A 1 84 ? 0.981 -31.708 28.374 1.00 54.23 81 GLU A C 1
ATOM 653 O O . GLU A 1 84 ? 1.353 -32.028 29.512 1.00 54.61 81 GLU A O 1
ATOM 659 N N . ALA A 1 85 ? 0.198 -30.665 28.127 1.00 51.16 82 ALA A N 1
ATOM 660 C CA . ALA A 1 85 ? -0.370 -29.830 29.186 1.00 52.46 82 ALA A CA 1
ATOM 661 C C . ALA A 1 85 ? -1.521 -30.509 29.903 1.00 52.65 82 ALA A C 1
ATOM 662 O O . ALA A 1 85 ? -1.996 -29.993 30.898 1.00 56.33 82 ALA A O 1
ATOM 664 N N . GLY A 1 86 ? -1.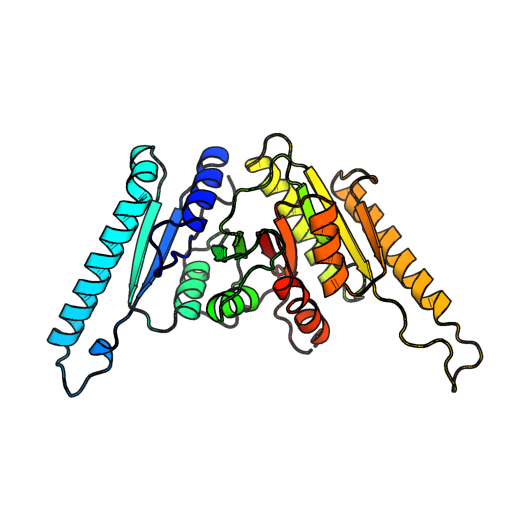969 -31.656 29.403 1.00 51.01 83 GLY A N 1
ATOM 665 C CA . GLY A 1 86 ? -2.987 -32.447 30.070 1.00 51.28 83 GLY A CA 1
ATOM 666 C C . GLY A 1 86 ? -4.391 -32.314 29.508 1.00 49.52 83 GLY A C 1
ATOM 667 O O . GLY A 1 86 ? -5.334 -32.866 30.081 1.00 50.20 83 GLY A O 1
ATOM 668 N N . ILE A 1 87 ? -4.549 -31.623 28.379 1.00 46.47 84 ILE A N 1
ATOM 669 C CA . ILE A 1 87 ? -5.869 -31.477 27.766 1.00 43.61 84 ILE A CA 1
ATOM 670 C C . ILE A 1 87 ? -6.262 -32.791 27.106 1.00 41.82 84 ILE A C 1
ATOM 671 O O . ILE A 1 87 ? -5.449 -33.414 26.396 1.00 39.96 84 ILE A O 1
ATOM 676 N N . GLN A 1 88 ? -7.502 -33.217 27.332 1.00 40.33 85 GLN A N 1
ATOM 677 C CA . GLN A 1 88 ? -7.956 -34.485 26.788 1.00 39.90 85 GLN A CA 1
ATOM 678 C C . GLN A 1 88 ? -8.403 -34.285 25.343 1.00 36.37 85 GLN A C 1
ATOM 679 O O . GLN A 1 88 ? -9.496 -33.756 25.126 1.00 33.78 85 GLN A O 1
ATOM 685 N N . ILE A 1 89 ? -7.566 -34.713 24.393 1.00 35.61 86 ILE A N 1
ATOM 686 C CA . ILE A 1 89 ? -7.886 -34.624 22.965 1.00 33.98 86 ILE A CA 1
ATOM 687 C C . ILE A 1 89 ? -7.896 -35.998 22.313 1.00 34.43 86 ILE A C 1
ATOM 688 O O . ILE A 1 89 ? -6.856 -36.621 22.177 1.00 35.80 86 ILE A O 1
ATOM 693 N N . ASP A 1 90 ? -9.067 -36.450 21.895 1.00 33.44 87 ASP A N 1
ATOM 694 C CA . ASP A 1 90 ? -9.216 -37.708 21.170 1.00 33.65 87 ASP A CA 1
ATOM 695 C C . ASP A 1 90 ? -9.191 -37.437 19.654 1.00 30.42 87 ASP A C 1
ATOM 696 O O . ASP A 1 90 ? -10.040 -36.725 19.157 1.00 29.74 87 ASP A O 1
ATOM 701 N N . ILE A 1 91 ? -8.212 -37.980 18.944 1.00 28.66 88 ILE A N 1
ATOM 702 C CA . ILE A 1 91 ? -8.050 -37.713 17.520 1.00 27.22 88 ILE A CA 1
ATOM 703 C C . ILE A 1 91 ? -8.829 -38.788 16.768 1.00 27.43 88 ILE A C 1
ATOM 704 O O . ILE A 1 91 ? -8.616 -39.998 16.979 1.00 28.43 88 ILE A O 1
ATOM 709 N N . LYS A 1 92 ? -9.706 -38.366 15.856 1.00 27.19 89 LYS A N 1
ATOM 710 C CA . LYS A 1 92 ? -10.516 -39.304 15.122 1.00 25.95 89 LYS A CA 1
ATOM 711 C C . LYS A 1 92 ? -10.491 -38.999 13.643 1.00 23.34 89 LYS A C 1
ATOM 712 O O . LYS A 1 92 ? -11.098 -38.028 13.229 1.00 22.71 89 LYS A O 1
ATOM 718 N N . VAL A 1 93 ? -9.777 -39.813 12.889 1.00 21.95 90 VAL A N 1
ATOM 719 C CA . VAL A 1 93 ? -9.721 -39.661 11.425 1.00 21.25 90 VAL A CA 1
ATOM 720 C C . VAL A 1 93 ? -10.469 -40.847 10.844 1.00 21.94 90 VAL A C 1
ATOM 721 O O . VAL A 1 93 ? -10.137 -42.001 11.160 1.00 23.29 90 VAL A O 1
ATOM 725 N N . ILE A 1 94 ? -11.450 -40.615 9.966 1.00 21.86 91 ILE A N 1
ATOM 726 C CA . ILE A 1 94 ? -12.196 -41.748 9.401 1.00 22.83 91 ILE A CA 1
ATOM 727 C C . ILE A 1 94 ? -12.237 -41.610 7.880 1.00 21.38 91 ILE A C 1
ATOM 728 O O . ILE A 1 94 ? -12.122 -40.512 7.355 1.00 22.19 91 ILE A O 1
ATOM 733 N N . TRP A 1 95 ? -12.481 -42.713 7.205 1.00 21.75 92 TRP A N 1
ATOM 734 C CA . TRP A 1 95 ? -12.567 -42.758 5.715 1.00 20.96 92 TRP A CA 1
ATOM 735 C C . TRP A 1 95 ? -14.013 -42.421 5.268 1.00 22.19 92 TRP A C 1
ATOM 736 O O . TRP A 1 95 ? -14.964 -43.136 5.612 1.00 23.27 92 TRP A O 1
ATOM 747 N N . HIS A 1 96 ? -14.193 -41.301 4.571 1.00 21.37 93 HIS A N 1
ATOM 748 C CA . HIS A 1 96 ? -15.516 -40.862 4.175 1.00 22.22 93 HIS A CA 1
ATOM 749 C C . HIS A 1 96 ? -15.392 -39.816 3.076 1.00 22.09 93 HIS A C 1
ATOM 750 O O . HIS A 1 96 ? -14.632 -38.886 3.215 1.00 22.32 93 HIS A O 1
ATOM 757 N N . ASN A 1 97 ? -16.116 -39.995 1.986 1.00 22.17 94 ASN A N 1
ATOM 758 C CA . ASN A 1 97 ? -16.035 -39.069 0.859 1.00 22.69 94 ASN A CA 1
ATOM 759 C C . ASN A 1 97 ? -17.060 -37.917 0.882 1.00 23.70 94 ASN A C 1
ATOM 760 O O . ASN A 1 97 ? -17.126 -37.158 -0.046 1.00 22.73 94 ASN A O 1
ATOM 765 N N . ARG A 1 98 ? -17.854 -37.779 1.946 1.00 22.99 95 ARG A N 1
ATOM 766 C CA . ARG A 1 98 ? -18.835 -36.691 2.035 1.00 25.01 95 ARG A CA 1
ATOM 767 C C . ARG A 1 98 ? -18.731 -36.043 3.414 1.00 23.83 95 ARG A C 1
ATOM 768 O O . ARG A 1 98 ? -19.454 -36.395 4.361 1.00 24.22 95 ARG A O 1
ATOM 776 N N . PRO A 1 99 ? -17.788 -35.119 3.550 1.00 23.73 96 PRO A N 1
ATOM 777 C CA . PRO A 1 99 ? -17.440 -34.591 4.870 1.00 22.84 96 PRO A CA 1
ATOM 778 C C . PRO A 1 99 ? -18.608 -34.078 5.691 1.00 22.67 96 PRO A C 1
ATOM 779 O O . PRO A 1 99 ? -18.673 -34.349 6.899 1.00 21.39 96 PRO A O 1
ATOM 783 N N . TYR A 1 100 ? -19.527 -33.326 5.107 1.00 23.20 97 TYR A N 1
ATOM 784 C CA . TYR A 1 100 ? -20.624 -32.817 5.945 1.00 24.26 97 TYR A CA 1
ATOM 785 C C . TYR A 1 100 ? -21.457 -33.906 6.611 1.00 23.76 97 TYR A C 1
ATOM 786 O O . TYR A 1 100 ? -21.867 -33.760 7.782 1.00 24.84 97 TYR A O 1
ATOM 795 N N . GLU A 1 101 ? -21.692 -34.982 5.868 1.00 23.67 98 GLU A N 1
ATOM 796 C CA . GLU A 1 101 ? -22.388 -36.144 6.378 1.00 26.00 98 GLU A CA 1
ATOM 797 C C . GLU A 1 101 ? -21.620 -36.827 7.505 1.00 23.85 98 GLU A C 1
ATOM 798 O O . GLU A 1 101 ? -22.167 -37.108 8.580 1.00 24.21 98 GLU A O 1
ATOM 804 N N . ALA A 1 102 ? -20.362 -37.132 7.243 1.00 23.02 99 ALA A N 1
ATOM 805 C CA . ALA A 1 102 ? -19.471 -37.690 8.276 1.00 22.78 99 ALA A CA 1
ATOM 806 C C . ALA A 1 102 ? -19.512 -36.864 9.584 1.00 22.69 99 ALA A C 1
ATOM 807 O O . ALA A 1 102 ? -19.649 -37.433 10.693 1.00 24.42 99 ALA A O 1
ATOM 809 N N . ILE A 1 103 ? -19.333 -35.547 9.465 1.00 22.33 100 ILE A N 1
ATOM 810 C CA . ILE A 1 103 ? -19.271 -34.663 10.645 1.00 22.40 100 ILE A CA 1
ATOM 811 C C . ILE A 1 103 ? -20.589 -34.695 11.451 1.00 22.84 100 ILE A C 1
ATOM 812 O O . ILE A 1 103 ? -20.607 -34.844 12.702 1.00 23.42 100 ILE A O 1
ATOM 817 N N . ILE A 1 104 ? -21.704 -34.544 10.756 1.00 23.39 101 ILE A N 1
ATOM 818 C CA . ILE A 1 104 ? -23.024 -34.518 11.405 1.00 25.34 101 ILE A CA 1
ATOM 819 C C . ILE A 1 104 ? -23.366 -35.869 12.055 1.00 26.55 101 ILE A C 1
ATOM 820 O O . ILE A 1 104 ? -23.875 -35.898 13.186 1.00 26.91 101 ILE A O 1
ATOM 825 N N . GLU A 1 105 ? -23.010 -36.974 11.405 1.00 27.08 102 GLU A N 1
ATOM 826 C CA . GLU A 1 105 ? -23.181 -38.295 12.020 1.00 30.46 102 GLU A CA 1
ATOM 827 C C . GLU A 1 105 ? -22.401 -38.393 13.336 1.00 29.61 102 GLU A C 1
ATOM 828 O O . GLU A 1 105 ? -22.880 -38.959 14.302 1.00 30.62 102 GLU A O 1
ATOM 834 N N . GLU A 1 106 ? -21.215 -37.800 13.377 1.00 28.60 103 GLU A N 1
ATOM 835 C CA . GLU A 1 106 ? -20.394 -37.792 14.595 1.00 29.61 103 GLU A CA 1
ATOM 836 C C . GLU A 1 106 ? -21.069 -36.993 15.728 1.00 29.70 103 GLU A C 1
ATOM 837 O O . GLU A 1 106 ? -21.149 -37.440 16.913 1.00 30.55 103 GLU A O 1
ATOM 843 N N . VAL A 1 107 ? -21.618 -35.845 15.362 1.00 28.02 104 VAL A N 1
ATOM 844 C CA . VAL A 1 107 ? -22.393 -35.050 16.292 1.00 29.48 104 VAL A CA 1
ATOM 845 C C . VAL A 1 107 ? -23.568 -35.823 16.890 1.00 30.67 104 VAL A C 1
ATOM 846 O O . VAL A 1 107 ? -23.805 -35.787 18.129 1.00 33.20 104 VAL A O 1
ATOM 850 N N . ILE A 1 108 ? -24.327 -36.513 16.039 1.00 31.13 105 ILE A N 1
ATOM 851 C CA . ILE A 1 108 ? -25.540 -37.222 16.466 1.00 32.83 105 ILE A CA 1
ATOM 852 C C . ILE A 1 108 ? -25.160 -38.424 17.347 1.00 35.32 105 ILE A C 1
ATOM 853 O O . ILE A 1 108 ? -25.673 -38.599 18.470 1.00 36.40 105 ILE A O 1
ATOM 858 N N . THR A 1 109 ? -24.244 -39.232 16.848 1.00 35.30 106 THR A N 1
ATOM 859 C CA . THR A 1 109 ? -23.857 -40.445 17.538 1.00 38.16 106 THR A CA 1
ATOM 860 C C . THR A 1 109 ? -23.230 -40.213 18.906 1.00 38.41 106 THR A C 1
ATOM 861 O O . THR A 1 109 ? -23.535 -40.947 19.842 1.00 38.21 106 THR A O 1
ATOM 865 N N . ASP A 1 110 ? -22.380 -39.206 19.045 1.00 37.29 107 ASP A N 1
ATOM 866 C CA . ASP A 1 110 ? -21.678 -39.009 20.316 1.00 39.97 107 ASP A CA 1
ATOM 867 C C . ASP A 1 110 ? -22.209 -37.842 21.126 1.00 38.97 107 ASP A C 1
ATOM 868 O O . ASP A 1 110 ? -21.633 -37.461 22.159 1.00 39.26 107 ASP A O 1
ATOM 873 N N . LYS A 1 111 ? -23.341 -37.309 20.681 1.00 37.02 108 LYS A N 1
ATOM 874 C CA . LYS A 1 111 ? -24.047 -36.244 21.386 1.00 39.03 108 LYS A CA 1
ATOM 875 C C . LYS A 1 111 ? -23.142 -35.091 21.789 1.00 36.79 108 LYS A C 1
ATOM 876 O O . LYS A 1 111 ? -23.139 -34.667 22.941 1.00 37.06 108 LYS A O 1
ATOM 882 N N . HIS A 1 112 ? -22.377 -34.588 20.841 1.00 33.19 109 HIS A N 1
ATOM 883 C CA . HIS A 1 112 ? -21.527 -33.450 21.069 1.00 33.19 109 HIS A CA 1
ATOM 884 C C . HIS A 1 112 ? -22.315 -32.190 21.385 1.00 34.80 109 HIS A C 1
ATOM 885 O O . HIS A 1 112 ? -23.345 -31.908 20.784 1.00 35.00 109 HIS A O 1
ATOM 892 N N . ASP A 1 113 ? -21.785 -31.443 22.333 1.00 35.39 110 ASP A N 1
ATOM 893 C CA . ASP A 1 113 ? -22.417 -30.248 22.823 1.00 37.51 110 ASP A CA 1
ATOM 894 C C . ASP A 1 113 ? -22.238 -29.036 21.924 1.00 33.29 110 ASP A C 1
ATOM 895 O O . ASP A 1 113 ? -23.038 -28.112 22.002 1.00 32.05 110 ASP A O 1
ATOM 900 N N . LEU A 1 114 ? -21.128 -28.991 21.193 1.00 31.00 111 LEU A N 1
ATOM 901 C CA . LEU A 1 114 ? -20.738 -27.846 20.372 1.00 30.91 111 LEU A CA 1
ATOM 902 C C . LEU A 1 114 ? -19.882 -28.395 19.247 1.00 28.70 111 LEU A C 1
ATOM 903 O O . LEU A 1 114 ? -19.072 -29.292 19.468 1.00 28.59 111 LEU A O 1
ATOM 908 N N . LEU A 1 115 ? -20.070 -27.852 18.058 1.00 26.59 112 LEU A N 1
ATOM 909 C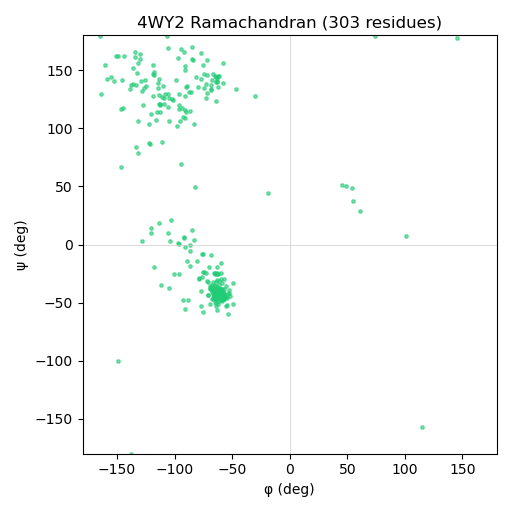 CA . LEU A 1 115 ? -19.179 -28.100 16.961 1.00 25.60 112 LEU A CA 1
ATOM 910 C C . LEU A 1 115 ? -18.399 -26.811 16.745 1.00 25.13 112 LEU A C 1
ATOM 911 O O . LEU A 1 115 ? -19.022 -25.752 16.575 1.00 25.01 112 LEU A O 1
ATOM 916 N N . ILE A 1 116 ? -17.070 -26.900 16.677 1.00 23.98 113 ILE A N 1
ATOM 917 C CA . ILE A 1 116 ? -16.205 -25.734 16.466 1.00 24.44 113 ILE A CA 1
ATOM 918 C C . ILE A 1 116 ? -15.418 -25.891 15.175 1.00 23.87 113 ILE A C 1
ATOM 919 O O . ILE A 1 116 ? -14.825 -26.944 14.946 1.00 23.28 113 ILE A O 1
ATOM 924 N N . LYS A 1 117 ? -15.473 -24.889 14.301 1.00 23.84 114 LYS A N 1
ATOM 925 C CA . LYS A 1 117 ? -14.796 -24.950 13.009 1.00 23.47 114 LYS A CA 1
ATOM 926 C C . LYS A 1 117 ? -14.284 -23.554 12.615 1.00 23.97 114 LYS A C 1
ATOM 927 O O . LYS A 1 117 ? -14.946 -22.549 12.853 1.00 24.04 114 LYS A O 1
ATOM 933 N N . MET A 1 118 ? -13.099 -23.499 12.017 1.00 23.60 115 MET A N 1
ATOM 934 C CA . MET A 1 118 ? -12.519 -22.248 11.633 1.00 24.94 115 MET A CA 1
ATOM 935 C C . MET A 1 118 ? -13.095 -21.750 10.303 1.00 25.12 115 MET A C 1
ATOM 936 O O . MET A 1 118 ? -13.338 -22.534 9.364 1.00 24.59 115 MET A O 1
ATOM 941 N N . ALA A 1 119 ? -13.234 -20.438 10.220 1.00 25.60 116 ALA A N 1
ATOM 942 C CA . ALA A 1 119 ? -13.497 -19.767 8.959 1.00 27.81 116 ALA A CA 1
ATOM 943 C C . ALA A 1 119 ? -12.457 -18.669 8.728 1.00 29.18 116 ALA A C 1
ATOM 944 O O . ALA A 1 119 ? -12.049 -17.980 9.655 1.00 28.34 116 ALA A O 1
ATOM 946 N N . HIS A 1 120 ? -12.025 -18.519 7.474 1.00 30.19 117 HIS A N 1
ATOM 947 C CA . HIS A 1 120 ? -11.073 -17.479 7.101 1.00 33.60 117 HIS A CA 1
ATOM 948 C C . HIS A 1 120 ? -11.680 -16.076 6.988 1.00 35.53 117 HIS A C 1
ATOM 949 O O . HIS A 1 120 ? -12.783 -15.899 6.515 1.00 33.97 117 HIS A O 1
ATOM 956 N N . GLN A 1 121 ? -10.922 -15.088 7.417 1.00 39.75 118 GLN A N 1
ATOM 957 C CA . GLN A 1 121 ? -11.217 -13.681 7.125 1.00 45.51 118 GLN A CA 1
ATOM 958 C C . GLN A 1 121 ? -9.951 -13.078 6.516 1.00 53.61 118 GLN A C 1
ATOM 959 O O . GLN A 1 121 ? -8.908 -13.042 7.176 1.00 56.10 118 GLN A O 1
ATOM 965 N N . HIS A 1 122 ? -10.030 -12.575 5.294 1.00 67.35 119 HIS A N 1
ATOM 966 C CA . HIS A 1 122 ? -8.820 -12.077 4.632 1.00 76.56 119 HIS A CA 1
ATOM 967 C C . HIS A 1 122 ? -8.337 -10.697 5.114 1.00 80.69 119 HIS A C 1
ATOM 968 O O . HIS A 1 122 ? -7.184 -10.572 5.522 1.00 84.29 119 HIS A O 1
ATOM 975 N N . ASP A 1 123 ? -9.210 -9.693 5.120 1.00 83.14 120 ASP A N 1
ATOM 976 C CA . ASP A 1 123 ? -8.816 -8.326 5.522 1.00 87.29 120 ASP A CA 1
ATOM 977 C C . ASP A 1 123 ? -9.365 -8.016 6.909 1.00 85.92 120 ASP A C 1
ATOM 978 O O . ASP A 1 123 ? -10.201 -8.752 7.428 1.00 83.61 120 ASP A O 1
ATOM 983 N N . LYS A 1 124 ? -8.909 -6.916 7.500 1.00 88.34 121 LYS A N 1
ATOM 984 C CA . LYS A 1 124 ? -9.461 -6.443 8.773 1.00 86.69 121 LYS A CA 1
ATOM 985 C C . LYS A 1 124 ? -10.943 -6.081 8.608 1.00 82.23 121 LYS A C 1
ATOM 986 O O . LYS A 1 124 ? -11.793 -6.461 9.427 1.00 77.65 121 LYS A O 1
ATOM 988 N N . LEU A 1 125 ? -11.248 -5.364 7.527 1.00 81.44 122 LEU A N 1
ATOM 989 C CA . LEU A 1 125 ? -12.614 -4.908 7.256 1.00 77.81 122 LEU A CA 1
ATOM 990 C C . LEU A 1 125 ? -13.495 -5.979 6.573 1.00 70.59 122 LEU A C 1
ATOM 991 O O . LEU A 1 125 ? -14.656 -5.701 6.258 1.00 71.21 122 LEU A O 1
ATOM 993 N N . GLY A 1 126 ? -12.964 -7.197 6.380 1.00 64.23 123 GLY A N 1
ATOM 994 C CA . GLY A 1 126 ? -13.595 -8.233 5.549 1.00 56.77 123 GLY A CA 1
ATOM 995 C C . GLY A 1 126 ? -14.554 -9.198 6.253 1.00 50.70 123 GLY A C 1
ATOM 996 O O . GLY A 1 126 ? -14.449 -9.457 7.458 1.00 49.40 123 GLY A O 1
ATOM 997 N N . SER A 1 127 ? -15.488 -9.733 5.468 1.00 45.61 124 SER A N 1
ATOM 998 C CA . SER A 1 127 ? -16.424 -10.756 5.920 1.00 41.54 124 SER A CA 1
ATOM 999 C C . SER A 1 127 ? -15.734 -12.099 6.037 1.00 38.38 124 SER A C 1
ATOM 1000 O O . SER A 1 127 ? -14.735 -12.356 5.349 1.00 38.15 124 SER A O 1
ATOM 1003 N N . LEU A 1 128 ? -16.271 -12.958 6.895 1.00 35.42 125 LEU A N 1
ATOM 1004 C CA . LEU A 1 128 ? -15.833 -14.346 6.963 1.00 33.12 125 LEU A CA 1
ATOM 1005 C C . LEU A 1 128 ? -16.118 -15.033 5.615 1.00 32.92 125 LEU A C 1
ATOM 1006 O O . LEU A 1 128 ? -17.087 -14.692 4.942 1.00 32.34 125 LEU A O 1
ATOM 1011 N N . ILE A 1 129 ? -15.241 -15.944 5.226 1.00 32.12 126 ILE A N 1
ATOM 1012 C CA . ILE A 1 129 ? -15.372 -16.707 3.997 1.00 33.46 126 ILE A CA 1
ATOM 1013 C C . ILE A 1 129 ? -15.904 -18.067 4.401 1.00 31.16 126 ILE A C 1
ATOM 1014 O O . ILE A 1 129 ? -15.334 -18.710 5.281 1.00 31.62 126 ILE A O 1
ATOM 1019 N N . PHE A 1 130 ? -17.034 -18.467 3.812 1.00 29.63 127 PHE A N 1
ATOM 1020 C CA . PHE A 1 130 ? -17.670 -19.737 4.114 1.00 28.57 127 PHE A CA 1
ATOM 1021 C C . PHE A 1 130 ? -17.617 -20.650 2.920 1.00 30.07 127 PHE A C 1
ATOM 1022 O O . PHE A 1 130 ? -18.000 -20.262 1.795 1.00 29.78 127 PHE A O 1
ATOM 1030 N N . THR A 1 131 ? -17.139 -21.856 3.154 1.00 28.70 128 THR A N 1
ATOM 1031 C CA . THR A 1 131 ? -17.042 -22.841 2.067 1.00 28.46 128 THR A CA 1
ATOM 1032 C C . THR A 1 131 ? -18.392 -23.536 1.934 1.00 27.37 128 THR A C 1
ATOM 1033 O O . THR A 1 131 ? -19.240 -23.384 2.781 1.00 26.34 128 THR A O 1
ATOM 1037 N N . PRO A 1 132 ? -18.596 -24.331 0.863 1.00 29.38 129 PRO A N 1
ATOM 1038 C CA . PRO A 1 132 ? -19.826 -25.116 0.791 1.00 29.39 129 PRO A CA 1
ATOM 1039 C C . PRO A 1 132 ? -20.002 -26.117 1.965 1.00 28.96 129 PRO A C 1
ATOM 1040 O O . PRO A 1 132 ? -21.130 -26.368 2.411 1.00 27.27 129 PRO A O 1
ATOM 1044 N N . LEU A 1 133 ? -18.902 -26.618 2.516 1.00 27.57 130 LEU A N 1
ATOM 1045 C CA . LEU A 1 133 ? -18.979 -27.474 3.684 1.00 26.34 130 LEU A CA 1
ATOM 1046 C C . LEU A 1 133 ? -19.510 -26.647 4.881 1.00 24.51 130 LEU A C 1
ATOM 1047 O O . LEU A 1 133 ? -20.390 -27.085 5.591 1.00 25.02 130 LEU A O 1
ATOM 1052 N N . ASP A 1 134 ? -18.983 -25.444 5.091 1.00 24.70 131 ASP A N 1
ATOM 1053 C CA . ASP A 1 134 ? -19.490 -24.571 6.174 1.00 24.95 131 ASP A CA 1
ATOM 1054 C C . ASP A 1 134 ? -20.983 -24.362 6.064 1.00 24.29 131 ASP A C 1
ATOM 1055 O O . ASP A 1 134 ? -21.702 -24.474 7.037 1.00 25.35 131 ASP A O 1
ATOM 1060 N N . TRP A 1 135 ? -21.472 -24.064 4.860 1.00 24.42 132 TRP A N 1
ATOM 1061 C CA . TRP A 1 135 ? -22.874 -23.888 4.651 1.00 24.83 132 TRP A CA 1
ATOM 1062 C C . TRP A 1 135 ? -23.687 -25.127 4.945 1.00 25.00 132 TRP A C 1
ATOM 1063 O O . TRP A 1 135 ? -24.776 -25.024 5.521 1.00 25.98 132 TRP A O 1
ATOM 1074 N N . GLN A 1 136 ? -23.190 -26.296 4.548 1.00 26.39 133 GLN A N 1
ATOM 1075 C CA . GLN A 1 136 ? -23.880 -27.537 4.858 1.00 27.44 133 GLN A CA 1
ATOM 1076 C C . GLN A 1 136 ? -24.022 -27.720 6.377 1.00 26.71 133 GLN A C 1
ATOM 1077 O O . GLN A 1 136 ? -25.088 -28.085 6.881 1.00 27.21 133 GLN A O 1
ATOM 1083 N N . LEU A 1 137 ? -22.955 -27.433 7.110 1.00 24.61 134 LEU A N 1
ATOM 1084 C CA . LEU A 1 137 ? -22.978 -27.567 8.579 1.00 24.51 134 LEU A CA 1
ATOM 1085 C C . LEU A 1 137 ? -23.946 -26.573 9.256 1.00 24.55 134 LEU A C 1
ATOM 1086 O O . LEU A 1 137 ? -24.733 -26.940 10.122 1.00 25.71 134 LEU A O 1
ATOM 1091 N N . LEU A 1 138 ? -23.896 -25.320 8.830 1.00 24.74 135 LEU A N 1
ATOM 1092 C CA . LEU A 1 138 ? -24.812 -24.304 9.322 1.00 26.83 135 LEU A CA 1
ATOM 1093 C C . LEU A 1 138 ? -26.270 -24.667 9.078 1.00 28.19 135 LEU A C 1
ATOM 1094 O O . LEU A 1 138 ? -27.098 -24.499 9.968 1.00 30.10 135 LEU A O 1
ATOM 1099 N N . ARG A 1 139 ? -26.557 -25.167 7.871 1.00 29.06 136 ARG A N 1
ATOM 1100 C CA . ARG A 1 139 ? -27.913 -25.567 7.479 1.00 31.86 136 ARG A CA 1
ATOM 1101 C C . ARG A 1 139 ? -28.400 -26.816 8.231 1.00 32.14 136 ARG A C 1
ATOM 1102 O O . ARG A 1 139 ? -29.567 -26.890 8.639 1.00 33.67 136 ARG A O 1
ATOM 1110 N N . LYS A 1 140 ? -27.505 -27.777 8.452 1.00 28.16 137 LYS A N 1
ATOM 1111 C CA . LYS A 1 140 ? -27.913 -29.136 8.838 1.00 28.58 137 LYS A CA 1
ATOM 1112 C C . LYS A 1 140 ? -27.456 -29.689 10.194 1.00 27.87 137 LYS A C 1
ATOM 1113 O O . LYS A 1 140 ? -28.044 -30.633 10.695 1.00 29.85 137 LYS A O 1
ATOM 1119 N N . CYS A 1 141 ? -26.423 -29.135 10.802 1.00 27.51 138 CYS A N 1
ATOM 1120 C CA . CYS A 1 141 ? -25.926 -29.698 12.057 1.00 27.32 138 CYS A CA 1
ATOM 1121 C C . CYS A 1 141 ? -26.896 -29.391 13.194 1.00 28.67 138 CYS A C 1
ATOM 1122 O O . CYS A 1 141 ? -27.204 -28.223 13.416 1.00 29.66 138 CYS A O 1
ATOM 1125 N N . PRO A 1 142 ? -27.346 -30.407 13.935 1.00 29.86 139 PRO A N 1
ATOM 1126 C CA . PRO A 1 142 ? -28.288 -30.127 15.034 1.00 31.58 139 PRO A CA 1
ATOM 1127 C C . PRO A 1 142 ? -27.664 -29.440 16.272 1.00 31.30 139 PRO A C 1
ATOM 1128 O O . PRO A 1 142 ? -28.386 -28.722 17.008 1.00 32.18 139 PRO A O 1
ATOM 1132 N N . ALA A 1 143 ? -26.367 -29.596 16.482 1.00 29.62 140 ALA A N 1
ATOM 1133 C CA . ALA A 1 143 ? -25.721 -28.948 17.626 1.00 28.76 140 ALA A CA 1
ATOM 1134 C C . ALA A 1 143 ? -25.328 -27.518 17.280 1.00 27.96 140 ALA A C 1
ATOM 1135 O O . ALA A 1 143 ? -25.255 -27.149 16.100 1.00 25.91 140 ALA A O 1
ATOM 1137 N N . PRO A 1 144 ? -25.118 -26.670 18.308 1.00 26.81 141 PRO A N 1
ATOM 1138 C CA . PRO A 1 144 ? -24.668 -25.326 18.005 1.00 26.23 141 PRO A CA 1
ATOM 1139 C C . PRO A 1 144 ? -23.348 -25.344 17.220 1.00 25.47 141 PRO A C 1
ATOM 1140 O O . PRO A 1 144 ? -22.480 -26.157 17.518 1.00 26.47 141 PRO A O 1
ATOM 1144 N N . VAL A 1 145 ? -23.232 -24.477 16.224 1.00 25.06 142 VAL A N 1
ATOM 1145 C CA . VAL A 1 145 ? -22.067 -24.429 15.377 1.00 25.05 142 VAL A CA 1
ATOM 1146 C C . VAL A 1 145 ? -21.367 -23.133 15.656 1.00 24.90 142 VAL A C 1
ATOM 1147 O O . VAL A 1 145 ? -21.952 -22.051 15.465 1.00 25.03 142 VAL A O 1
ATOM 1151 N N . TRP A 1 146 ? -20.123 -23.237 16.101 1.00 24.53 143 TRP A N 1
ATOM 1152 C CA . TRP A 1 146 ? -19.281 -22.081 16.408 1.00 24.85 143 TRP A CA 1
ATOM 1153 C C . TRP A 1 146 ? -18.242 -21.909 15.296 1.00 24.52 143 TRP A C 1
ATOM 1154 O O . TRP A 1 146 ? -17.293 -22.710 15.192 1.00 25.51 143 TRP A O 1
ATOM 1165 N N . MET A 1 147 ? -18.429 -20.898 14.453 1.00 23.87 144 MET A N 1
ATOM 1166 C CA . MET A 1 147 ? -17.474 -20.575 13.396 1.00 23.90 144 MET A CA 1
ATOM 1167 C C . MET A 1 147 ? -16.479 -19.582 13.983 1.00 24.38 144 MET A C 1
ATOM 1168 O O . MET A 1 147 ? -16.842 -18.443 14.360 1.00 24.05 144 MET A O 1
ATOM 1173 N N . VAL A 1 148 ? -15.232 -20.033 14.091 1.00 24.41 145 VAL A N 1
ATOM 1174 C CA . VAL A 1 148 ? -14.148 -19.287 14.696 1.00 25.76 145 VAL A CA 1
ATOM 1175 C C . VAL A 1 148 ? -13.356 -18.586 13.614 1.00 27.53 145 VAL A C 1
ATOM 1176 O O . VAL A 1 148 ? -12.745 -19.243 12.765 1.00 27.32 145 VAL A O 1
ATOM 1180 N N . LYS A 1 149 ? -13.346 -17.258 13.625 1.00 28.81 146 LYS A N 1
ATOM 1181 C CA . LYS A 1 149 ? -12.516 -16.577 12.641 1.00 31.01 146 LYS A CA 1
ATOM 1182 C C . LYS A 1 149 ? -11.049 -16.734 12.986 1.00 31.39 146 LYS A C 1
ATOM 1183 O O . LYS A 1 149 ? -10.649 -16.817 14.167 1.00 28.77 146 LYS A O 1
ATOM 1189 N N . ASP A 1 150 ? -10.240 -16.825 11.933 1.00 32.80 147 ASP A N 1
ATOM 1190 C CA . ASP A 1 150 ? -8.820 -17.087 12.084 1.00 34.27 147 ASP A CA 1
ATOM 1191 C C . ASP A 1 150 ? -8.019 -15.824 12.394 1.00 36.99 147 ASP A C 1
ATOM 1192 O O . ASP A 1 150 ? -6.979 -15.560 11.772 1.00 37.64 147 ASP A O 1
ATOM 1197 N N . LYS A 1 151 ? -8.498 -15.063 13.378 1.00 38.14 148 LYS A N 1
ATOM 1198 C CA . LYS A 1 151 ? -7.863 -13.818 13.818 1.00 40.05 148 LYS A CA 1
ATOM 1199 C C . LYS A 1 151 ? -8.022 -13.701 15.323 1.00 39.90 148 LYS A C 1
ATOM 1200 O O . LYS A 1 151 ? -8.856 -14.372 15.939 1.00 38.24 148 LYS A O 1
ATOM 1206 N N . GLU A 1 152 ? -7.212 -12.849 15.930 1.00 41.66 149 GLU A N 1
ATOM 1207 C CA . GLU A 1 152 ? -7.259 -12.714 17.383 1.00 43.11 149 GLU A CA 1
ATOM 1208 C C . GLU A 1 152 ? -8.633 -12.243 17.825 1.00 39.92 149 GLU A C 1
ATOM 1209 O O . GLU A 1 152 ? -9.282 -11.470 17.122 1.00 38.53 149 GLU A O 1
ATOM 1215 N N . TRP A 1 153 ? -9.059 -12.740 18.982 1.00 38.88 150 TRP A N 1
ATOM 1216 C CA . TRP A 1 153 ? -10.261 -12.286 19.635 1.00 38.13 150 TRP A CA 1
ATOM 1217 C C . TRP A 1 153 ? -10.012 -10.861 20.112 1.00 38.88 150 TRP A C 1
ATOM 1218 O O . TRP A 1 153 ? -8.972 -10.585 20.695 1.00 40.44 150 TRP A O 1
ATOM 1229 N N . PRO A 1 154 ? -10.959 -9.953 19.861 1.00 39.06 151 PRO A N 1
ATOM 1230 C CA . PRO A 1 154 ? -10.729 -8.565 20.242 1.00 40.72 151 PRO A CA 1
ATOM 1231 C C . PRO A 1 154 ? -10.699 -8.390 21.755 1.00 41.54 151 PRO A C 1
ATOM 1232 O O . PRO A 1 154 ? -11.493 -8.989 22.470 1.00 39.71 151 PRO A O 1
ATOM 1236 N N . GLU A 1 155 ? -9.754 -7.601 22.238 1.00 44.88 152 GLU A N 1
ATOM 1237 C CA . GLU A 1 155 ? -9.715 -7.295 23.659 1.00 48.37 152 GLU A CA 1
ATOM 1238 C C . GLU A 1 155 ? -10.995 -6.560 24.037 1.00 45.36 152 GLU A C 1
ATOM 1239 O O . GLU A 1 155 ? -11.447 -5.657 23.304 1.00 44.71 152 GLU A O 1
ATOM 1245 N N . TYR A 1 156 ? -11.570 -6.983 25.160 1.00 43.73 153 TYR A N 1
ATOM 1246 C CA . TYR A 1 156 ? -12.853 -6.481 25.649 1.00 44.14 153 TYR A CA 1
ATOM 1247 C C . TYR A 1 156 ? -13.974 -6.751 24.652 1.00 41.35 153 TYR A C 1
ATOM 1248 O O . TYR A 1 156 ? -14.949 -6.007 24.589 1.00 39.57 153 TYR A O 1
ATOM 1257 N N . GLY A 1 157 ? -13.834 -7.818 23.878 1.00 38.30 154 GLY A N 1
ATOM 1258 C CA . GLY A 1 157 ? -14.839 -8.137 22.875 1.00 35.91 154 GLY A CA 1
ATOM 1259 C C . GLY A 1 157 ? -16.153 -8.435 23.551 1.00 34.83 154 GLY A C 1
ATOM 1260 O O . GLY A 1 157 ? -16.197 -9.074 24.603 1.00 34.24 154 GLY A O 1
ATOM 1261 N N . THR A 1 158 ? -17.227 -7.964 22.933 1.00 33.59 155 THR A N 1
ATOM 1262 C CA . THR A 1 158 ? -18.570 -8.205 23.442 1.00 32.74 155 THR A CA 1
ATOM 1263 C C . THR A 1 158 ? -19.170 -9.454 22.825 1.00 31.10 155 THR A C 1
ATOM 1264 O O . THR A 1 158 ? -18.687 -9.990 21.810 1.00 30.21 155 THR A O 1
ATOM 1268 N N . ILE A 1 159 ? -20.246 -9.901 23.457 1.00 29.66 156 ILE A N 1
ATOM 1269 C CA . ILE A 1 159 ? -21.008 -11.058 23.010 1.00 28.72 156 ILE A CA 1
ATOM 1270 C C . ILE A 1 159 ? -22.388 -10.533 22.613 1.00 27.89 156 ILE A C 1
ATOM 1271 O O . ILE A 1 159 ? -23.134 -10.041 23.458 1.00 28.35 156 ILE A O 1
ATOM 1276 N N . VAL A 1 160 ? -22.729 -10.609 21.323 1.00 27.59 157 VAL A N 1
ATOM 1277 C CA . VAL A 1 160 ? -23.999 -10.045 20.848 1.00 27.44 157 VAL A CA 1
ATOM 1278 C C . VAL A 1 160 ? -25.011 -11.121 20.447 1.00 25.91 157 VAL A C 1
ATOM 1279 O O . VAL A 1 160 ? -24.756 -11.929 19.561 1.00 26.34 157 VAL A O 1
ATOM 1283 N N . VAL A 1 161 ? -26.169 -11.129 21.095 1.00 24.86 158 VAL A N 1
ATOM 1284 C CA . VAL A 1 161 ? -27.231 -12.041 20.748 1.00 23.92 158 VAL A CA 1
ATOM 1285 C C . VAL A 1 161 ? -28.187 -11.330 19.837 1.00 23.09 158 VAL A C 1
ATOM 1286 O O . VAL A 1 161 ? -28.755 -10.301 20.232 1.00 23.42 158 VAL A O 1
ATOM 1290 N N . ALA A 1 162 ? -28.374 -11.861 18.619 1.00 22.55 159 ALA A N 1
ATOM 1291 C CA . ALA A 1 162 ? -29.309 -11.289 17.663 1.00 23.50 159 A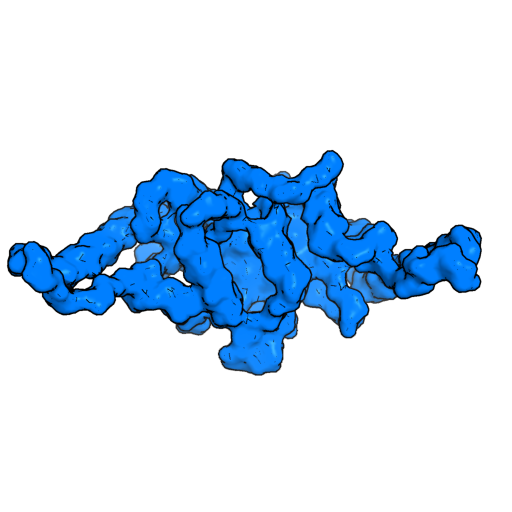LA A CA 1
ATOM 1292 C C . ALA A 1 162 ? -30.651 -12.015 17.772 1.00 24.65 159 ALA A C 1
ATOM 1293 O O . ALA A 1 162 ? -30.759 -13.154 17.356 1.00 27.25 159 ALA A O 1
ATOM 1295 N N . ALA A 1 163 ? -31.651 -11.372 18.361 1.00 24.26 160 ALA A N 1
ATOM 1296 C CA . ALA A 1 163 ? -32.962 -11.967 18.560 1.00 24.32 160 ALA A CA 1
ATOM 1297 C C . ALA A 1 163 ? -33.866 -11.661 17.369 1.00 24.79 160 ALA A C 1
ATOM 1298 O O . ALA A 1 163 ? -33.717 -10.585 16.736 1.00 24.78 160 ALA A O 1
ATOM 1300 N N . ASN A 1 164 ? -34.800 -12.565 17.078 1.00 23.43 161 ASN A N 1
ATOM 1301 C CA . ASN A 1 164 ? -35.822 -12.294 16.069 1.00 24.15 161 ASN A CA 1
ATOM 1302 C C . ASN A 1 164 ? -37.057 -11.844 16.815 1.00 23.19 161 ASN A C 1
ATOM 1303 O O . ASN A 1 164 ? -37.704 -12.651 17.484 1.00 26.45 161 ASN A O 1
ATOM 1308 N N . LEU A 1 165 ? -37.292 -10.534 16.819 1.00 22.52 162 LEU A N 1
ATOM 1309 C CA . LEU A 1 165 ? -38.424 -9.945 17.524 1.00 22.20 162 LEU A CA 1
ATOM 1310 C C . LEU A 1 165 ? -39.543 -9.540 16.538 1.00 21.97 162 LEU A C 1
ATOM 1311 O O . LEU A 1 165 ? -40.533 -8.959 16.934 1.00 22.51 162 LEU A O 1
ATOM 1316 N N . SER A 1 166 ? -39.362 -9.827 15.243 1.00 21.85 163 SER A N 1
ATOM 1317 C CA . SER A 1 166 ? -40.349 -9.463 14.223 1.00 22.33 163 SER A CA 1
ATOM 1318 C C . SER A 1 166 ? -41.372 -10.535 13.967 1.00 23.34 163 SER A C 1
ATOM 1319 O O . SER A 1 166 ? -42.579 -10.281 14.022 1.00 23.35 163 SER A O 1
ATOM 1322 N N . ASN A 1 167 ? -40.907 -11.738 13.633 1.00 24.56 164 ASN A N 1
ATOM 1323 C CA . ASN A 1 167 ? -41.814 -12.763 13.168 1.00 25.03 164 ASN A CA 1
ATOM 1324 C C . ASN A 1 167 ? -42.792 -13.191 14.252 1.00 25.61 164 ASN A C 1
ATOM 1325 O O . ASN A 1 167 ? -42.499 -13.204 15.466 1.00 25.30 164 ASN A O 1
ATOM 1330 N N . GLU A 1 168 ? -43.986 -13.488 13.797 1.00 25.63 165 GLU A N 1
ATOM 1331 C CA . GLU A 1 168 ? -45.119 -13.649 14.708 1.00 26.58 165 GLU A CA 1
ATOM 1332 C C . GLU A 1 168 ? -45.286 -15.039 15.295 1.00 28.60 165 GLU A C 1
ATOM 1333 O O . GLU A 1 168 ? -45.992 -15.198 16.278 1.00 29.28 165 GLU A O 1
ATOM 1339 N N . GLU A 1 169 ? -44.681 -16.050 14.680 1.00 28.46 166 GLU A N 1
ATOM 1340 C CA . GLU A 1 169 ? -44.844 -17.429 15.126 1.00 32.06 166 GLU A CA 1
ATOM 1341 C C . GLU A 1 169 ? -44.196 -17.631 16.495 1.00 31.79 166 GLU A C 1
ATOM 1342 O O . GLU A 1 169 ? -43.133 -17.096 16.768 1.00 31.07 166 GLU A O 1
ATOM 1348 N N . SER A 1 170 ? -44.832 -18.425 17.343 1.00 35.09 167 SER A N 1
ATOM 1349 C CA . SER A 1 170 ? -44.359 -18.628 18.739 1.00 37.99 167 SER A CA 1
ATOM 1350 C C . SER A 1 170 ? -43.002 -19.327 18.881 1.00 37.76 167 SER A C 1
ATOM 1351 O O . SER A 1 170 ? -42.321 -19.159 19.886 1.00 39.03 167 SER A O 1
ATOM 1354 N N . TYR A 1 171 ? -42.607 -20.120 17.897 1.00 36.70 168 TYR A N 1
ATOM 1355 C CA . TYR A 1 171 ? -41.308 -20.773 17.968 1.00 37.38 168 TYR A CA 1
ATOM 1356 C C . TYR A 1 171 ? -40.164 -19.771 18.007 1.00 35.42 168 TYR A C 1
ATOM 1357 O O . TYR A 1 171 ? -39.105 -20.091 18.504 1.00 34.31 168 TYR A O 1
ATOM 1366 N N . HIS A 1 172 ? -40.355 -18.560 17.484 1.00 32.11 169 HIS A N 1
ATOM 1367 C CA . HIS A 1 172 ? -39.276 -17.582 17.572 1.00 31.83 169 HIS A CA 1
ATOM 1368 C C . HIS A 1 172 ? -38.953 -17.227 19.010 1.00 31.93 169 HIS A C 1
ATOM 1369 O O . HIS A 1 172 ? -37.773 -17.126 19.375 1.00 30.95 169 HIS A O 1
ATOM 1376 N N . ASP A 1 173 ? -39.983 -16.996 19.807 1.00 32.95 170 ASP A N 1
ATOM 1377 C CA . ASP A 1 173 ? -39.755 -16.635 21.208 1.00 36.19 170 ASP A CA 1
ATOM 1378 C C . ASP A 1 173 ? -39.010 -17.719 21.952 1.00 34.32 170 ASP A C 1
ATOM 1379 O O . ASP A 1 173 ? -38.089 -17.422 22.679 1.00 35.07 170 ASP A O 1
ATOM 1384 N N . ALA A 1 174 ? -39.396 -18.972 21.773 1.00 33.41 171 ALA A N 1
ATOM 1385 C CA . ALA A 1 174 ? -38.704 -20.073 22.425 1.00 33.08 171 ALA A CA 1
ATOM 1386 C C . ALA A 1 174 ? -37.233 -20.125 22.021 1.00 30.89 171 ALA A C 1
ATOM 1387 O O . ALA A 1 174 ? -36.328 -20.352 22.841 1.00 29.41 171 ALA A O 1
ATOM 1389 N N . LEU A 1 175 ? -36.986 -19.915 20.736 1.00 28.60 172 LEU A N 1
ATOM 1390 C CA . LEU A 1 175 ? -35.619 -19.910 20.255 1.00 27.48 172 LEU A CA 1
ATOM 1391 C C . LEU A 1 175 ? -34.834 -18.707 20.814 1.00 27.45 172 LEU A C 1
ATOM 1392 O O . LEU A 1 175 ? -33.664 -18.873 21.176 1.00 28.48 172 LEU A O 1
ATOM 1397 N N . ASN A 1 176 ? -35.460 -17.517 20.908 1.00 26.53 173 ASN A N 1
ATOM 1398 C CA . ASN A 1 176 ? -34.775 -16.368 21.501 1.00 26.21 173 ASN A CA 1
ATOM 1399 C C . ASN A 1 176 ? -34.348 -16.712 22.939 1.00 27.98 173 ASN A C 1
ATOM 1400 O O . ASN A 1 176 ? -33.235 -16.407 23.345 1.00 27.38 173 ASN A O 1
ATOM 1405 N N . LEU A 1 177 ? -35.236 -17.349 23.694 1.00 28.95 174 LEU A N 1
ATOM 1406 C CA . LEU A 1 177 ? -34.905 -17.727 25.072 1.00 31.27 174 LEU A CA 1
ATOM 1407 C C . LEU A 1 177 ? -33.757 -18.683 25.128 1.00 30.78 174 LEU A C 1
ATOM 1408 O O . LEU A 1 177 ? -32.880 -18.550 25.983 1.00 31.57 174 LEU A O 1
ATOM 1413 N N . LYS A 1 178 ? -33.754 -19.651 24.222 1.00 30.14 175 LYS A N 1
ATOM 1414 C CA . LYS A 1 178 ? -32.687 -20.631 24.157 1.00 30.95 175 LYS A CA 1
ATOM 1415 C C . LYS A 1 178 ? -31.338 -19.941 23.865 1.00 29.89 175 LYS A C 1
ATOM 1416 O O . LYS A 1 178 ? -30.318 -20.297 24.440 1.00 29.36 175 LYS A O 1
ATOM 1422 N N . LEU A 1 179 ? -31.338 -18.972 22.940 1.00 27.73 176 LEU A N 1
ATOM 1423 C CA . LEU A 1 179 ? -30.100 -18.264 22.590 1.00 26.85 176 LEU A CA 1
ATOM 1424 C C . LEU A 1 179 ? -29.467 -17.596 23.808 1.00 27.45 176 LEU A C 1
ATOM 1425 O O . LEU A 1 179 ? -28.240 -17.653 23.991 1.00 27.24 176 LEU A O 1
ATOM 1430 N N . ILE A 1 180 ? -30.302 -16.904 24.583 1.00 28.25 177 ILE A N 1
ATOM 1431 C CA . ILE A 1 180 ? -29.812 -16.078 25.690 1.00 30.02 177 ILE A CA 1
ATOM 1432 C C . ILE A 1 180 ? -29.438 -16.941 26.885 1.00 29.72 177 ILE A C 1
ATOM 1433 O O . ILE A 1 180 ? -28.402 -16.694 27.492 1.00 29.95 177 ILE A O 1
ATOM 1438 N N . GLU A 1 181 ? -30.231 -17.971 27.176 1.00 30.22 178 GLU A N 1
ATOM 1439 C CA . GLU A 1 181 ? -29.913 -18.913 28.272 1.00 32.48 178 GLU A CA 1
ATOM 1440 C C . GLU A 1 181 ? -28.561 -19.588 28.021 1.00 31.95 178 GLU A C 1
ATOM 1441 O O . GLU A 1 181 ? -27.743 -19.722 28.916 1.00 31.44 178 GLU A O 1
ATOM 1444 N N . LEU A 1 182 ? -28.315 -19.979 26.766 1.00 30.37 179 LEU A N 1
ATOM 1445 C CA . LEU A 1 182 ? -27.084 -20.617 26.402 1.00 30.42 179 LEU A CA 1
ATOM 1446 C C . LEU A 1 182 ? -25.951 -19.594 26.438 1.00 30.30 179 LEU A C 1
ATOM 1447 O O . LEU A 1 182 ? -24.864 -19.884 26.959 1.00 32.13 179 LEU A O 1
ATOM 1452 N N . THR A 1 183 ? -26.186 -18.398 25.911 1.00 28.91 180 THR A N 1
ATOM 1453 C CA . THR A 1 183 ? -25.138 -17.383 25.875 1.00 29.63 180 THR A CA 1
ATOM 1454 C C . THR A 1 183 ? -24.718 -17.024 27.304 1.00 31.41 180 THR A C 1
ATOM 1455 O O . THR A 1 183 ? -23.544 -16.936 27.615 1.00 32.52 180 THR A O 1
ATOM 1459 N N . ASN A 1 184 ? -25.682 -16.843 28.179 1.00 33.64 181 ASN A N 1
ATOM 1460 C CA . ASN A 1 184 ? -25.336 -16.510 29.570 1.00 36.59 181 ASN A CA 1
ATOM 1461 C C . ASN A 1 184 ? -24.615 -17.614 30.302 1.00 36.96 181 ASN A C 1
ATOM 1462 O O . ASN A 1 184 ? -23.639 -17.360 31.009 1.00 37.63 181 ASN A O 1
ATOM 1467 N N . ASP A 1 185 ? -25.083 -18.839 30.131 1.00 36.10 182 ASP A N 1
ATOM 1468 C CA . ASP A 1 185 ? -24.460 -19.993 30.759 1.00 36.77 182 ASP A CA 1
ATOM 1469 C C . ASP A 1 185 ? -23.028 -20.214 30.261 1.00 36.17 182 ASP A C 1
ATOM 1470 O O . ASP A 1 185 ? -22.075 -20.241 31.040 1.00 36.24 182 ASP A O 1
ATOM 1475 N N . LEU A 1 186 ? -22.867 -20.358 28.955 1.00 32.93 183 LEU A N 1
ATOM 1476 C CA . LEU A 1 186 ? -21.556 -20.638 28.375 1.00 33.24 183 LEU A CA 1
ATOM 1477 C C . LEU A 1 186 ? -20.563 -19.489 28.583 1.00 32.07 183 LEU A C 1
ATOM 1478 O O . LEU A 1 186 ? -19.409 -19.738 28.886 1.00 31.50 183 LEU A O 1
ATOM 1483 N N . SER A 1 187 ? -20.994 -18.236 28.404 1.00 31.19 184 SER A N 1
ATOM 1484 C CA . SER A 1 187 ? -20.061 -17.112 28.534 1.00 32.21 184 SER A CA 1
ATOM 1485 C C . SER A 1 187 ? -19.501 -17.016 29.952 1.00 34.15 184 SER A C 1
ATOM 1486 O O . SER A 1 187 ? -18.341 -16.661 30.147 1.00 34.79 184 SER A O 1
ATOM 1489 N N . HIS A 1 188 ? -20.343 -17.316 30.927 1.00 35.87 185 HIS A N 1
ATOM 1490 C CA . HIS A 1 188 ? -19.930 -17.224 32.323 1.00 38.24 185 HIS A CA 1
ATOM 1491 C C . HIS A 1 188 ? -19.020 -18.364 32.689 1.00 38.90 185 HIS A C 1
ATOM 1492 O O . HIS A 1 188 ? -18.220 -18.217 33.602 1.00 38.81 185 HIS A O 1
ATOM 1499 N N . ARG A 1 189 ? -19.099 -19.488 31.965 1.00 37.88 186 ARG A N 1
ATOM 1500 C CA . ARG A 1 189 ? -18.197 -20.610 32.209 1.00 39.36 186 ARG A CA 1
ATOM 1501 C C . ARG A 1 189 ? -16.798 -20.353 31.663 1.00 38.91 186 ARG A C 1
ATOM 1502 O O . ARG A 1 189 ? -15.820 -20.939 32.136 1.00 38.33 186 ARG A O 1
ATOM 1510 N N . ILE A 1 190 ? -16.721 -19.464 30.680 1.00 37.23 187 ILE A N 1
ATOM 1511 C CA . ILE A 1 190 ? -15.495 -19.213 29.936 1.00 38.54 187 ILE A CA 1
ATOM 1512 C C . ILE A 1 190 ? -14.817 -17.916 30.332 1.00 40.05 187 ILE A C 1
ATOM 1513 O O . ILE A 1 190 ? -13.596 -17.880 30.424 1.00 44.14 187 ILE A O 1
ATOM 1518 N N . GLN A 1 191 ? -15.596 -16.871 30.618 1.00 39.32 188 GLN A N 1
ATOM 1519 C CA . GLN A 1 191 ? -15.059 -15.557 30.905 1.00 39.30 188 GLN A CA 1
ATOM 1520 C C . GLN A 1 191 ? -15.427 -15.155 32.332 1.00 41.40 188 GLN A C 1
ATOM 1521 O O . GLN A 1 191 ? -16.506 -15.477 32.806 1.00 40.02 188 GLN A O 1
ATOM 1527 N N . LYS A 1 192 ? -14.556 -14.390 32.959 1.00 43.94 189 LYS A N 1
ATOM 1528 C CA . LYS A 1 192 ? -14.798 -13.926 34.320 1.00 47.28 189 LYS A CA 1
ATOM 1529 C C . LYS A 1 192 ? -15.825 -12.783 34.363 1.00 46.97 189 LYS A C 1
ATOM 1530 O O . LYS A 1 192 ? -16.506 -12.616 35.367 1.00 50.71 189 LYS A O 1
ATOM 1534 N N . ASP A 1 193 ? -15.933 -11.998 33.289 1.00 45.82 190 ASP A N 1
ATOM 1535 C CA . ASP A 1 193 ? -16.832 -10.845 33.232 1.00 46.14 190 ASP A CA 1
ATOM 1536 C C . ASP A 1 193 ? -17.386 -10.645 31.813 1.00 43.78 190 ASP A C 1
ATOM 1537 O O . ASP A 1 193 ? -17.071 -9.643 31.168 1.00 41.06 190 ASP A O 1
ATOM 1542 N N . PRO A 1 194 ? -18.208 -11.598 31.336 1.00 41.48 191 PRO A N 1
ATOM 1543 C CA . PRO A 1 194 ? -18.685 -11.495 29.947 1.00 38.81 191 PRO A CA 1
ATOM 1544 C C . PRO A 1 194 ? -19.554 -10.275 29.719 1.00 37.92 191 PRO A C 1
ATOM 1545 O O . PRO A 1 194 ? -20.297 -9.873 30.590 1.00 38.11 191 PRO A O 1
ATOM 1549 N N . ASP A 1 195 ? -19.440 -9.680 28.541 1.00 35.91 192 ASP A N 1
ATOM 1550 C CA . ASP A 1 195 ? -20.122 -8.441 28.232 1.00 35.03 192 ASP A CA 1
ATOM 1551 C C . ASP A 1 195 ? -21.201 -8.748 27.208 1.00 33.67 192 ASP A C 1
ATOM 1552 O O . ASP A 1 195 ? -20.948 -8.669 26.005 1.00 31.85 192 ASP A O 1
ATOM 1557 N N . VAL A 1 196 ? -22.386 -9.117 27.686 1.00 32.44 193 VAL A N 1
ATOM 1558 C CA . VAL A 1 196 ? -23.442 -9.578 26.784 1.00 32.24 193 VAL A CA 1
ATOM 1559 C C . VAL A 1 196 ? -24.398 -8.459 26.425 1.00 30.69 193 VAL A C 1
ATOM 1560 O O . VAL A 1 196 ? -24.928 -7.762 27.305 1.00 29.77 193 VAL A O 1
ATOM 1564 N N . HIS A 1 197 ? -24.632 -8.316 25.127 1.00 29.82 194 HIS A N 1
ATOM 1565 C CA . HIS A 1 197 ? -25.629 -7.397 24.577 1.00 29.92 194 HIS A CA 1
ATOM 1566 C C . HIS A 1 197 ? -26.722 -8.123 23.781 1.00 28.83 194 HIS A C 1
ATOM 1567 O O . HIS A 1 197 ? -26.484 -9.192 23.180 1.00 27.68 194 HIS A O 1
ATOM 1574 N N . LEU A 1 198 ? -27.905 -7.500 23.700 1.00 27.90 195 LEU A N 1
ATOM 1575 C CA . LEU A 1 198 ? -28.994 -8.018 22.907 1.00 26.54 195 LEU A CA 1
ATOM 1576 C C . LEU A 1 198 ? -29.276 -7.045 21.765 1.00 25.32 195 LEU A C 1
ATOM 1577 O O . LEU A 1 198 ? -29.267 -5.826 21.964 1.00 25.98 195 LEU A O 1
ATOM 1582 N N . LEU A 1 199 ? -29.529 -7.580 20.593 1.00 24.09 196 LEU A N 1
ATOM 1583 C CA . LEU A 1 199 ? -29.703 -6.769 19.377 1.00 23.73 196 LEU A CA 1
ATOM 1584 C C . LEU A 1 199 ? -30.863 -7.321 18.542 1.00 23.02 196 LEU A C 1
ATOM 1585 O O . LEU A 1 199 ? -30.952 -8.555 18.319 1.00 22.75 196 LEU A O 1
ATOM 1590 N N . SER A 1 200 ? -31.744 -6.425 18.083 1.00 22.32 197 SER A N 1
ATOM 1591 C CA . SER A 1 200 ? -32.737 -6.742 17.040 1.00 22.06 197 SER A CA 1
ATOM 1592 C C . SER A 1 200 ? -32.747 -5.674 15.938 1.00 21.90 197 SER A C 1
ATOM 1593 O O . SER A 1 200 ? -32.324 -4.558 16.148 1.00 22.74 197 SER A O 1
ATOM 1596 N N . ALA A 1 201 ? -33.205 -6.059 14.757 1.00 21.97 198 ALA A N 1
ATOM 1597 C CA . ALA A 1 201 ? -33.271 -5.155 13.584 1.00 22.98 198 ALA A CA 1
ATOM 1598 C C . ALA A 1 201 ? -34.602 -5.410 12.881 1.00 22.30 198 ALA A C 1
ATOM 1599 O O . ALA A 1 201 ? -34.999 -6.558 12.692 1.00 21.58 198 ALA A O 1
ATOM 1601 N N . TYR A 1 202 ? -35.275 -4.345 12.460 1.00 22.17 199 TYR A N 1
ATOM 1602 C CA . TYR A 1 202 ? -36.512 -4.488 11.697 1.00 22.82 199 TYR A CA 1
ATOM 1603 C C . TYR A 1 202 ? -36.438 -3.541 10.480 1.00 21.94 199 TYR A C 1
ATOM 1604 O O . TYR A 1 202 ? -36.018 -2.413 10.620 1.00 22.02 199 TYR A O 1
ATOM 1613 N N . PRO A 1 203 ? -36.853 -4.012 9.318 1.00 22.78 200 PRO A N 1
ATOM 1614 C CA . PRO A 1 203 ? -36.946 -3.171 8.118 1.00 23.34 200 PRO A CA 1
ATOM 1615 C C . PRO A 1 203 ? -38.261 -2.405 8.068 1.00 24.68 200 PRO A C 1
ATOM 1616 O O . PRO A 1 203 ? -39.249 -2.803 8.703 1.00 24.26 200 PRO A O 1
ATOM 1620 N N . VAL A 1 204 ? -38.287 -1.317 7.311 1.00 24.50 201 VAL A N 1
ATOM 1621 C CA . VAL A 1 204 ? -39.524 -0.524 7.165 1.00 23.60 201 VAL A CA 1
ATOM 1622 C C . VAL A 1 204 ? -40.337 -0.924 5.934 1.00 21.87 201 VAL A C 1
ATOM 1623 O O . VAL A 1 204 ? -39.885 -1.685 5.059 1.00 21.08 201 VAL A O 1
ATOM 1627 N N . ALA A 1 205 ? -41.562 -0.431 5.879 1.00 21.16 202 ALA A N 1
ATOM 1628 C CA . ALA A 1 205 ? -42.459 -0.750 4.769 1.00 20.51 202 ALA A CA 1
ATOM 1629 C C . ALA A 1 205 ? -41.844 -0.209 3.471 1.00 20.23 202 ALA A C 1
ATOM 1630 O O . ALA A 1 205 ? -41.276 0.869 3.477 1.00 21.24 202 ALA A O 1
ATOM 1632 N N . PRO A 1 206 ? -42.003 -0.948 2.371 1.00 20.63 203 PRO A N 1
ATOM 1633 C CA . PRO A 1 206 ? -41.465 -0.535 1.070 1.00 20.87 203 PRO A CA 1
ATOM 1634 C C . PRO A 1 206 ? -42.341 0.417 0.239 1.00 21.10 203 PRO A C 1
ATOM 1635 O O . PRO A 1 206 ? -42.073 0.648 -0.982 1.00 22.10 203 PRO A O 1
ATOM 1639 N N . ILE A 1 207 ? -43.362 0.975 0.841 1.00 20.46 204 ILE A N 1
ATOM 1640 C CA . ILE A 1 207 ? -44.277 1.884 0.152 1.00 20.67 204 ILE A CA 1
ATOM 1641 C C . ILE A 1 207 ? -44.555 3.126 1.003 1.00 21.20 204 ILE A C 1
ATOM 1642 O O . ILE A 1 207 ? -44.358 3.100 2.241 1.00 19.87 204 ILE A O 1
ATOM 1647 N N . ASN A 1 208 ? -45.049 4.184 0.357 1.00 20.70 205 ASN A N 1
ATOM 1648 C CA . ASN A 1 208 ? -45.448 5.402 1.055 1.00 21.36 205 ASN A CA 1
ATOM 1649 C C . ASN A 1 208 ? -46.954 5.506 1.265 1.00 21.48 205 ASN A C 1
ATOM 1650 O O . ASN A 1 208 ? -47.420 6.209 2.158 1.00 22.55 205 ASN A O 1
ATOM 1655 N N . ILE A 1 209 ? -47.713 4.836 0.395 1.00 20.89 206 ILE A N 1
ATOM 1656 C CA . ILE A 1 209 ? -49.145 4.955 0.333 1.00 21.16 206 ILE A CA 1
ATOM 1657 C C . ILE A 1 209 ? -49.632 3.717 -0.410 1.00 21.90 206 ILE A C 1
ATOM 1658 O O . ILE A 1 209 ? -48.888 3.151 -1.246 1.00 21.73 206 ILE A O 1
ATOM 1663 N N . ALA A 1 210 ? -50.879 3.323 -0.157 1.00 21.41 207 ALA A N 1
ATOM 1664 C CA . ALA A 1 210 ? -51.480 2.190 -0.840 1.00 22.64 207 ALA A CA 1
ATOM 1665 C C . ALA A 1 210 ? -52.617 2.644 -1.755 1.00 23.11 207 ALA A C 1
ATOM 1666 O O . ALA A 1 210 ? -53.579 3.219 -1.285 1.00 23.75 207 ALA A O 1
ATOM 1668 N N . ILE A 1 211 ? -52.543 2.367 -3.068 1.00 28.62 208 ILE A N 1
ATOM 1669 C CA . ILE A 1 211 ? -53.558 2.859 -4.010 1.00 30.37 208 ILE A CA 1
ATOM 1670 C C . ILE A 1 211 ? -54.938 2.337 -3.666 1.00 32.06 208 ILE A C 1
ATOM 1671 O O . ILE A 1 211 ? -55.922 3.063 -3.789 1.00 33.62 208 ILE A O 1
ATOM 1676 N N . GLU A 1 212 ? -55.046 1.093 -3.226 1.00 31.60 209 GLU A N 1
ATOM 1677 C CA . GLU A 1 212 ? -56.389 0.588 -2.983 1.00 35.24 209 GLU A CA 1
ATOM 1678 C C . GLU A 1 212 ? -56.932 0.915 -1.557 1.00 32.05 209 GLU A C 1
ATOM 1679 O O . GLU A 1 212 ? -58.082 0.644 -1.290 1.00 32.38 209 GLU A O 1
ATOM 1685 N N . LEU A 1 213 ? -56.119 1.504 -0.683 1.00 29.10 210 LEU A N 1
ATOM 1686 C CA . LEU A 1 213 ? -56.431 1.608 0.772 1.00 28.66 210 LEU A CA 1
ATOM 1687 C C . LEU A 1 213 ? -56.228 3.029 1.325 1.00 27.91 210 LEU A C 1
ATOM 1688 O O . LEU A 1 213 ? -55.232 3.307 1.982 1.00 26.67 210 LEU A O 1
ATOM 1693 N N . PRO A 1 214 ? -57.188 3.931 1.086 1.00 28.76 211 PRO A N 1
ATOM 1694 C CA . PRO A 1 214 ? -56.906 5.352 1.295 1.00 29.92 211 PRO A CA 1
ATOM 1695 C C . PRO A 1 214 ? -56.620 5.703 2.750 1.00 30.26 211 PRO A C 1
ATOM 1696 O O . PRO A 1 214 ? -55.890 6.661 2.993 1.00 34.24 211 PRO A O 1
ATOM 1700 N N . ASP A 1 215 ? -57.118 4.914 3.703 1.00 30.56 212 ASP A N 1
ATOM 1701 C CA . ASP A 1 215 ? -56.872 5.206 5.126 1.00 31.28 212 ASP A CA 1
ATOM 1702 C C . ASP A 1 215 ? -55.618 4.539 5.698 1.00 30.27 212 ASP A C 1
ATOM 1703 O O . ASP A 1 215 ? -55.287 4.740 6.875 1.00 29.68 212 ASP A O 1
ATOM 1708 N N . PHE A 1 216 ? -54.906 3.750 4.897 1.00 27.85 213 PHE A N 1
ATOM 1709 C CA . PHE A 1 216 ? -53.713 3.101 5.414 1.00 27.11 213 PHE A CA 1
ATOM 1710 C C . PHE A 1 216 ? -52.530 4.065 5.431 1.00 26.47 213 PHE A C 1
ATOM 1711 O O . PHE A 1 216 ? -52.300 4.809 4.449 1.00 25.15 213 PHE A O 1
ATOM 1719 N N . ASP A 1 217 ? -51.799 4.051 6.549 1.00 25.35 214 ASP A N 1
ATOM 1720 C CA . ASP A 1 217 ? -50.552 4.810 6.713 1.00 25.57 214 ASP A CA 1
ATOM 1721 C C . ASP A 1 217 ? -49.417 3.855 7.050 1.00 25.09 214 ASP A C 1
ATOM 1722 O O . ASP A 1 217 ? -49.277 3.395 8.215 1.00 23.92 214 ASP A O 1
ATOM 1727 N N . PRO A 1 218 ? -48.552 3.564 6.059 1.00 24.87 215 PRO A N 1
ATOM 1728 C CA . PRO A 1 218 ? -47.432 2.632 6.295 1.00 24.56 215 PRO A CA 1
ATOM 1729 C C . PRO A 1 218 ? -46.474 3.052 7.386 1.00 25.20 215 PRO A C 1
ATOM 1730 O O . PRO A 1 218 ? -45.810 2.183 7.971 1.00 23.83 215 PRO A O 1
ATOM 1734 N N . ASN A 1 219 ? -46.391 4.349 7.685 1.00 24.94 216 ASN A N 1
ATOM 1735 C CA . ASN A 1 219 ? -45.547 4.817 8.804 1.00 24.89 216 ASN A CA 1
ATOM 1736 C C . ASN A 1 219 ? -45.998 4.241 10.126 1.00 24.87 216 ASN A C 1
ATOM 1737 O O . ASN A 1 219 ? -45.189 4.017 11.027 1.00 23.82 216 ASN A O 1
ATOM 1742 N N . LEU A 1 220 ? -47.295 4.003 10.259 1.00 23.92 217 LEU A N 1
ATOM 1743 C CA . LEU A 1 220 ? -47.820 3.459 11.507 1.00 24.30 217 LEU A CA 1
ATOM 1744 C C . LEU A 1 220 ? -47.420 2.006 11.648 1.00 22.83 217 LEU A C 1
ATOM 1745 O O . LEU A 1 220 ? -47.240 1.504 12.755 1.00 21.34 217 LEU A O 1
ATOM 1750 N N . TYR A 1 221 ? -47.295 1.299 10.532 1.00 22.30 218 TYR A N 1
ATOM 1751 C CA . TYR A 1 221 ? -46.751 -0.064 10.566 1.00 21.75 218 TYR A CA 1
ATOM 1752 C C . TYR A 1 221 ? -45.305 -0.054 11.040 1.00 21.59 218 TYR A C 1
ATOM 1753 O O . TYR A 1 221 ? -44.928 -0.867 11.901 1.00 21.89 218 TYR A O 1
ATOM 1762 N N . ASN A 1 222 ? -44.485 0.866 10.517 1.00 20.28 219 ASN A N 1
ATOM 1763 C CA . ASN A 1 222 ? -43.068 0.967 10.963 1.00 20.81 219 ASN A CA 1
ATOM 1764 C C . ASN A 1 222 ? -42.998 1.187 12.494 1.00 21.60 219 ASN A C 1
ATOM 1765 O O . ASN A 1 222 ? -42.203 0.545 13.200 1.00 21.63 219 ASN A O 1
ATOM 1770 N N . ASN A 1 223 ? -43.875 2.062 13.005 1.00 22.12 220 ASN A N 1
ATOM 1771 C CA . ASN A 1 223 ? -43.850 2.400 14.434 1.00 22.47 220 ASN A CA 1
ATOM 1772 C C . ASN A 1 223 ? -44.311 1.213 15.276 1.00 21.49 220 ASN A C 1
ATOM 1773 O O . ASN A 1 223 ? -43.845 1.015 16.419 1.00 20.94 220 ASN A O 1
ATOM 1778 N N . ALA A 1 224 ? -45.297 0.483 14.763 1.00 20.20 221 ALA A N 1
ATOM 1779 C CA . ALA A 1 224 ? -45.807 -0.741 15.435 1.00 20.19 221 ALA A CA 1
ATOM 1780 C C . ALA A 1 224 ? -44.766 -1.837 15.493 1.00 20.50 221 ALA A C 1
ATOM 1781 O O . ALA A 1 224 ? -44.590 -2.485 16.524 1.00 19.87 221 ALA A O 1
ATOM 1783 N N . LEU A 1 225 ? -44.036 -2.056 14.398 1.00 20.13 222 LEU A N 1
ATOM 1784 C CA . LEU A 1 225 ? -42.993 -3.066 14.408 1.00 21.23 222 LEU A CA 1
ATOM 1785 C C . LEU A 1 225 ? -41.911 -2.674 15.425 1.00 21.78 222 LEU A C 1
ATOM 1786 O O . LEU A 1 225 ? -41.486 -3.502 16.250 1.00 21.78 222 LEU A O 1
ATOM 1791 N N . ARG A 1 226 ? -41.528 -1.395 15.440 1.00 21.71 223 ARG A N 1
ATOM 1792 C CA . ARG A 1 226 ? -40.599 -0.919 16.459 1.00 22.44 223 ARG A CA 1
ATOM 1793 C C . ARG A 1 226 ? -41.126 -1.135 17.885 1.00 21.57 223 ARG A C 1
ATOM 1794 O O . ARG A 1 226 ? -40.379 -1.526 18.774 1.00 21.79 223 ARG A O 1
ATOM 1802 N N . GLY A 1 227 ? -42.398 -0.843 18.126 1.00 21.53 224 GLY A N 1
ATOM 1803 C CA . GLY A 1 227 ? -42.967 -0.996 19.463 1.00 21.51 224 GLY A CA 1
ATOM 1804 C C . GLY A 1 227 ? -43.024 -2.436 19.898 1.00 21.26 224 GLY A C 1
ATOM 1805 O O . GLY A 1 227 ? -42.861 -2.742 21.080 1.00 21.39 224 GLY A O 1
ATOM 1806 N N . GLN A 1 228 ? -43.317 -3.333 18.945 1.00 20.17 225 GLN A N 1
ATOM 1807 C CA . GLN A 1 228 ? -43.285 -4.780 19.202 1.00 20.53 225 GLN A CA 1
ATOM 1808 C C . GLN A 1 228 ? -41.894 -5.170 19.653 1.00 21.15 225 GLN A C 1
ATOM 1809 O O . GLN A 1 228 ? -41.738 -5.863 20.672 1.00 22.60 225 GLN A O 1
ATOM 1815 N N . HIS A 1 229 ? -40.881 -4.724 18.916 1.00 20.27 226 HIS A N 1
ATOM 1816 C CA . HIS A 1 229 ? -39.489 -4.997 19.325 1.00 20.69 226 HIS A CA 1
ATOM 1817 C C . HIS A 1 229 ? -39.197 -4.469 20.747 1.00 21.40 226 HIS A C 1
ATOM 1818 O O . HIS A 1 229 ? -38.580 -5.183 21.567 1.00 20.93 226 HIS A O 1
ATOM 1825 N N . LEU A 1 230 ? -39.596 -3.242 21.045 1.00 22.07 227 LEU A N 1
ATOM 1826 C CA . LEU A 1 230 ? -39.231 -2.641 22.356 1.00 23.26 227 LEU A CA 1
ATOM 1827 C C . LEU A 1 230 ? -39.828 -3.403 23.515 1.00 23.94 227 LEU A C 1
ATOM 1828 O O . LEU A 1 230 ? -39.173 -3.590 24.574 1.00 25.21 227 LEU A O 1
ATOM 1833 N N . ILE A 1 231 ? -41.091 -3.817 23.376 1.00 23.46 228 ILE A N 1
ATOM 1834 C CA . ILE A 1 231 ? -41.726 -4.602 24.443 1.00 24.16 228 ILE A CA 1
ATOM 1835 C C . ILE A 1 231 ? -41.007 -5.957 24.642 1.00 24.37 228 ILE A C 1
ATOM 1836 O O . ILE A 1 231 ? -40.742 -6.400 25.759 1.00 24.50 228 ILE A O 1
ATOM 1841 N N . ALA A 1 232 ? -40.748 -6.645 23.520 1.00 23.45 229 ALA A N 1
ATOM 1842 C CA . ALA A 1 232 ? -40.095 -7.963 23.604 1.00 24.44 229 ALA A CA 1
ATOM 1843 C C . ALA A 1 232 ? -38.669 -7.822 24.148 1.00 24.77 229 ALA A C 1
ATOM 1844 O O . ALA A 1 232 ? -38.228 -8.627 24.988 1.00 26.45 229 ALA A O 1
ATOM 1846 N N . MET A 1 233 ? -37.967 -6.779 23.727 1.00 24.05 230 MET A N 1
ATOM 1847 C CA . MET A 1 233 ? -36.606 -6.584 24.178 1.00 25.23 230 MET A CA 1
ATOM 1848 C C . MET A 1 233 ? -36.555 -6.338 25.703 1.00 25.80 230 MET A C 1
ATOM 1849 O O . MET A 1 233 ? -35.711 -6.901 26.407 1.00 26.63 230 MET A O 1
ATOM 1854 N N . LYS A 1 234 ? -37.449 -5.505 26.206 1.00 26.40 231 LYS A N 1
ATOM 1855 C CA . LYS A 1 234 ? -37.532 -5.286 27.674 1.00 29.12 231 LYS A CA 1
ATOM 1856 C C . LYS A 1 234 ? -37.786 -6.589 28.440 1.00 30.75 231 LYS A C 1
ATOM 1857 O O . LYS A 1 234 ? -37.165 -6.857 29.483 1.00 31.85 231 LYS A O 1
ATOM 1863 N N . GLU A 1 235 ? -38.714 -7.391 27.952 1.00 31.41 232 GLU A N 1
ATOM 1864 C CA . GLU A 1 235 ? -39.015 -8.666 28.601 1.00 34.44 232 GLU A CA 1
ATOM 1865 C C . GLU A 1 235 ? -37.763 -9.584 28.639 1.00 32.68 232 GLU A C 1
ATOM 1866 O O . GLU A 1 235 ? -37.419 -10.181 29.690 1.00 31.44 232 GLU A O 1
ATOM 1872 N N . LEU A 1 236 ? -37.058 -9.682 27.509 1.00 30.11 233 LEU A N 1
ATOM 1873 C CA . LEU A 1 236 ? -35.815 -10.462 27.471 1.00 30.93 233 LEU A CA 1
ATOM 1874 C C . LEU A 1 236 ? -34.770 -9.927 28.469 1.00 31.90 233 LEU A C 1
ATOM 1875 O O . LEU A 1 236 ? -34.188 -10.706 29.240 1.00 32.78 233 LEU A O 1
ATOM 1880 N N . ARG A 1 237 ? -34.551 -8.611 28.503 1.00 31.31 234 ARG A N 1
ATOM 1881 C CA . ARG A 1 237 ? -33.458 -8.074 29.327 1.00 33.53 234 ARG A CA 1
ATOM 1882 C C . ARG A 1 237 ? -33.762 -8.279 30.811 1.00 35.64 234 ARG A C 1
ATOM 1883 O O . ARG A 1 237 ? -32.854 -8.534 31.602 1.00 35.97 234 ARG A O 1
ATOM 1891 N N . GLN A 1 238 ? -35.037 -8.190 31.174 1.00 36.76 235 GLN A N 1
ATOM 1892 C CA . GLN A 1 238 ? -35.428 -8.407 32.592 1.00 39.80 235 GLN A CA 1
ATOM 1893 C C . GLN A 1 238 ? -35.299 -9.870 33.005 1.00 41.78 235 GLN A C 1
ATOM 1894 O O . GLN A 1 238 ? -34.787 -10.199 34.086 1.00 42.32 235 GLN A O 1
ATOM 1900 N N . LYS A 1 239 ? -35.743 -10.756 32.125 1.00 42.53 236 LYS A N 1
ATOM 1901 C CA . LYS A 1 239 ? -35.590 -12.201 32.327 1.00 45.91 236 LYS A CA 1
ATOM 1902 C C . LYS A 1 239 ? -34.127 -12.607 32.507 1.00 45.72 236 LYS A C 1
ATOM 1903 O O . LYS A 1 239 ? -33.804 -13.461 33.327 1.00 44.49 236 LYS A O 1
ATOM 1909 N N . PHE A 1 240 ? -33.232 -11.980 31.756 1.00 40.75 237 PHE A N 1
ATOM 1910 C CA . PHE A 1 240 ? -31.843 -12.457 31.693 1.00 41.80 237 PHE A CA 1
ATOM 1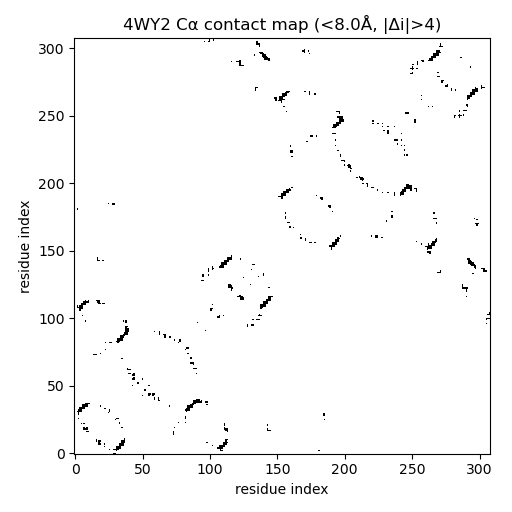911 C C . PHE A 1 240 ? -30.826 -11.504 32.304 1.00 43.65 237 PHE A C 1
ATOM 1912 O O . PHE A 1 240 ? -29.627 -11.631 32.031 1.00 44.64 237 PHE A O 1
ATOM 1920 N N . SER A 1 241 ? -31.316 -10.576 33.131 1.00 42.48 238 SER A N 1
ATOM 1921 C CA . SER A 1 241 ? -30.494 -9.568 33.790 1.00 43.48 238 SER A CA 1
ATOM 1922 C C . SER A 1 241 ? -29.467 -8.872 32.906 1.00 42.16 238 SER A C 1
ATOM 1923 O O . SER A 1 241 ? -28.275 -8.818 33.223 1.00 42.75 238 SER A O 1
ATOM 1926 N N . ILE A 1 242 ? -29.940 -8.361 31.770 1.00 38.46 239 ILE A N 1
ATOM 1927 C CA . ILE A 1 242 ? -29.133 -7.544 30.888 1.00 36.62 239 ILE A CA 1
ATOM 1928 C C . ILE A 1 242 ? -29.611 -6.078 31.058 1.00 37.54 239 ILE A C 1
ATOM 1929 O O . ILE A 1 242 ? -30.817 -5.802 31.023 1.00 34.92 239 ILE A O 1
ATOM 1934 N N . PRO A 1 243 ? -28.677 -5.138 31.286 1.00 38.81 240 PRO A N 1
ATOM 1935 C CA . PRO A 1 243 ? -29.029 -3.736 31.472 1.00 41.62 240 PRO A CA 1
ATOM 1936 C C . PRO A 1 243 ? -29.590 -3.119 30.205 1.00 39.69 240 PRO A C 1
ATOM 1937 O O . PRO A 1 243 ? -29.140 -3.488 29.100 1.00 36.94 240 PRO A O 1
ATOM 1941 N N . GLU A 1 244 ? -30.528 -2.184 30.352 1.00 38.37 241 GLU A N 1
ATOM 1942 C CA A GLU A 1 244 ? -31.141 -1.566 29.182 0.50 37.41 241 GLU A CA 1
ATOM 1943 C CA B GLU A 1 244 ? -31.140 -1.492 29.203 0.50 38.51 241 GLU A CA 1
ATOM 1944 C C . GLU A 1 244 ? -30.086 -0.973 28.244 1.00 37.10 241 GLU A C 1
ATOM 1945 O O . GLU A 1 244 ? -30.261 -1.003 27.020 1.00 35.94 241 GLU A O 1
ATOM 1956 N N . GLU A 1 245 ? -28.993 -0.459 28.804 1.00 38.05 242 GLU A N 1
ATOM 1957 C CA . GLU A 1 245 ? -27.946 0.149 27.989 1.00 38.87 242 GLU A CA 1
ATOM 1958 C C . GLU A 1 245 ? -27.278 -0.854 27.038 1.00 35.19 242 GLU A C 1
ATOM 1959 O O . GLU A 1 245 ? -26.667 -0.453 26.066 1.00 34.03 242 GLU A O 1
ATOM 1965 N N . LYS A 1 246 ? -27.416 -2.138 27.320 1.00 33.33 243 LYS A N 1
ATOM 1966 C CA . LYS A 1 246 ? -26.832 -3.184 26.493 1.00 32.84 243 LYS A CA 1
ATOM 1967 C C . LYS A 1 246 ? -27.862 -3.874 25.593 1.00 30.01 243 LYS A C 1
ATOM 1968 O O . LYS A 1 246 ? -27.618 -5.007 25.156 1.00 29.47 243 LYS A O 1
ATOM 1974 N N . THR A 1 247 ? -29.005 -3.207 25.334 1.00 28.91 244 THR A N 1
ATOM 1975 C CA . THR A 1 247 ? -30.023 -3.688 24.395 1.00 27.71 244 THR A CA 1
ATOM 1976 C C . THR A 1 247 ? -30.145 -2.678 23.286 1.00 26.65 244 THR A C 1
ATOM 1977 O O . THR A 1 247 ? -30.044 -1.467 23.526 1.00 27.42 244 THR A O 1
ATOM 1981 N N . HIS A 1 248 ? -30.411 -3.157 22.074 1.00 26.21 245 HIS A N 1
ATOM 1982 C CA . HIS A 1 248 ? -30.344 -2.315 20.893 1.00 27.21 245 HIS A CA 1
ATOM 1983 C C . HIS A 1 248 ? -31.402 -2.777 19.908 1.00 25.79 245 HIS A C 1
ATOM 1984 O O . HIS A 1 248 ? -31.398 -3.935 19.513 1.00 24.63 245 HIS A O 1
ATOM 1991 N N . VAL A 1 249 ? -32.361 -1.895 19.622 1.00 25.79 246 VAL A N 1
ATOM 1992 C CA . VAL A 1 249 ? -33.378 -2.174 18.622 1.00 24.34 246 VAL A CA 1
ATOM 1993 C C . VAL A 1 249 ? -33.126 -1.181 17.501 1.00 25.36 246 VAL A C 1
ATOM 1994 O O . VAL A 1 249 ? -33.151 0.031 17.752 1.00 25.39 246 VAL A O 1
ATOM 1998 N N . LYS A 1 250 ? -32.879 -1.689 16.289 1.00 25.40 247 LYS A N 1
ATOM 1999 C CA . LYS A 1 250 ? -32.354 -0.898 15.199 1.00 26.46 247 LYS A CA 1
ATOM 2000 C C . LYS A 1 250 ? -33.188 -1.062 13.947 1.00 27.15 247 LYS A C 1
ATOM 2001 O O . LYS A 1 250 ? -33.564 -2.185 13.570 1.00 25.16 247 LYS A O 1
ATOM 2007 N N . GLU A 1 251 ? -33.375 0.042 13.253 1.00 27.19 248 GLU A N 1
ATOM 2008 C CA . GLU A 1 251 ? -34.139 0.041 12.008 1.00 28.68 248 GLU A CA 1
ATOM 2009 C C . GLU A 1 251 ? -33.225 -0.286 10.835 1.00 29.42 248 GLU A C 1
ATOM 2010 O O . GLU A 1 251 ? -32.154 0.317 10.690 1.00 30.06 248 GLU A O 1
ATOM 2016 N N . GLY A 1 252 ? -33.637 -1.217 9.981 1.00 27.66 249 GLY A N 1
ATOM 2017 C CA . GLY A 1 252 ? -32.959 -1.440 8.700 1.00 28.51 249 GLY A CA 1
ATOM 2018 C C . GLY A 1 252 ? -32.984 -2.914 8.351 1.00 28.05 249 GLY A C 1
ATOM 2019 O O . GLY A 1 252 ? -33.530 -3.706 9.106 1.00 26.69 249 GLY A O 1
ATOM 2020 N N . LEU A 1 253 ? -32.446 -3.270 7.180 1.00 29.31 250 LEU A N 1
ATOM 2021 C CA . LEU A 1 253 ? -32.394 -4.665 6.755 1.00 30.15 250 LEU A CA 1
ATOM 2022 C C . LEU A 1 253 ? -31.506 -5.458 7.716 1.00 28.12 250 LEU A C 1
ATOM 2023 O O . LEU A 1 253 ? -30.344 -5.099 7.923 1.00 28.08 250 LEU A O 1
ATOM 2028 N N . PRO A 1 254 ? -32.034 -6.530 8.322 1.00 27.79 251 PRO A N 1
ATOM 2029 C CA . PRO A 1 254 ? -31.200 -7.246 9.293 1.00 27.15 251 PRO A CA 1
ATOM 2030 C C . PRO A 1 254 ? -29.840 -7.726 8.774 1.00 26.82 251 PRO A C 1
ATOM 2031 O O . PRO A 1 254 ? -28.851 -7.668 9.510 1.00 25.45 251 PRO A O 1
ATOM 2035 N N . GLU A 1 255 ? -29.786 -8.141 7.503 1.00 26.58 252 GLU A N 1
ATOM 2036 C CA . GLU A 1 255 ? -28.536 -8.646 6.936 1.00 28.20 252 GLU A CA 1
ATOM 2037 C C . GLU A 1 255 ? -27.500 -7.554 6.751 1.00 29.29 252 GLU A C 1
ATOM 2038 O O . GLU A 1 255 ? -26.321 -7.854 6.595 1.00 30.97 252 GLU A O 1
ATOM 2044 N N . GLN A 1 256 ? -27.934 -6.292 6.724 1.00 29.35 253 GLN A N 1
ATOM 2045 C CA . GLN A 1 256 ? -27.032 -5.141 6.754 1.00 30.83 253 GLN A CA 1
ATOM 2046 C C . GLN A 1 256 ? -26.759 -4.609 8.171 1.00 29.65 253 GLN A C 1
ATOM 2047 O O . GLN A 1 256 ? -25.609 -4.364 8.565 1.00 28.95 253 GLN A O 1
ATOM 2053 N N . VAL A 1 257 ? -27.820 -4.434 8.932 1.00 28.40 254 VAL A N 1
ATOM 2054 C CA . VAL A 1 257 ? -27.742 -3.829 10.242 1.00 28.93 254 VAL A CA 1
ATOM 2055 C C . VAL A 1 257 ? -26.986 -4.649 11.256 1.00 28.97 254 VAL A C 1
ATOM 2056 O O . VAL A 1 257 ? -26.192 -4.112 12.011 1.00 29.62 254 VAL A O 1
ATOM 2060 N N . ILE A 1 258 ? -27.262 -5.949 11.320 1.00 27.80 255 ILE A N 1
ATOM 2061 C CA . ILE A 1 258 ? -26.676 -6.742 12.402 1.00 27.34 255 ILE A CA 1
ATOM 2062 C C . ILE A 1 258 ? -25.142 -6.832 12.267 1.00 26.58 255 ILE A C 1
ATOM 2063 O O . ILE A 1 258 ? -24.442 -6.618 13.236 1.00 25.29 255 ILE A O 1
ATOM 2068 N N . PRO A 1 259 ? -24.609 -7.131 11.056 1.00 27.29 256 PRO A N 1
ATOM 2069 C CA . PRO A 1 259 ? -23.151 -7.077 10.920 1.00 27.94 256 PRO A CA 1
ATOM 2070 C C . PRO A 1 259 ? -22.565 -5.712 11.257 1.00 29.93 256 PRO A C 1
ATOM 2071 O O . PRO A 1 259 ? -21.534 -5.628 11.960 1.00 30.33 256 PRO A O 1
ATOM 2075 N N . GLN A 1 260 ? -23.218 -4.641 10.815 1.00 29.97 257 GLN A N 1
ATOM 2076 C CA . GLN A 1 260 ? -22.705 -3.297 11.080 1.00 34.04 257 GLN A CA 1
ATOM 2077 C C . GLN A 1 260 ? -22.664 -2.979 12.600 1.00 32.60 257 GLN A C 1
ATOM 2078 O O . GLN A 1 260 ? -21.654 -2.510 13.133 1.00 32.04 257 GLN A O 1
ATOM 2084 N N . VAL A 1 261 ? -23.745 -3.272 13.292 1.00 30.41 258 VAL A N 1
ATOM 2085 C CA . VAL A 1 261 ? -23.823 -2.977 14.718 1.00 29.25 258 VAL A CA 1
ATOM 2086 C C . VAL A 1 261 ? -22.898 -3.866 15.524 1.00 30.05 258 VAL A C 1
ATOM 2087 O O . VAL A 1 261 ? -22.315 -3.415 16.514 1.00 29.27 258 VAL A O 1
ATOM 2091 N N . CYS A 1 262 ? -22.729 -5.128 15.112 1.00 29.85 259 CYS A N 1
ATOM 2092 C CA . CYS A 1 262 ? -21.734 -5.987 15.744 1.00 30.99 259 CYS A CA 1
ATOM 2093 C C . CYS A 1 262 ? -20.345 -5.355 15.693 1.00 32.89 259 CYS A C 1
ATOM 2094 O O . CYS A 1 262 ? -19.623 -5.343 16.684 1.00 33.31 259 CYS A O 1
ATOM 2097 N N . GLU A 1 263 ? -19.964 -4.813 14.535 1.00 34.69 260 GLU A N 1
ATOM 2098 C CA . GLU A 1 263 ? -18.698 -4.074 14.453 1.00 36.50 260 GLU A CA 1
ATOM 2099 C C . GLU A 1 263 ? -18.651 -2.818 15.332 1.00 36.51 260 GLU A C 1
ATOM 2100 O O . GLU A 1 263 ? -17.637 -2.575 15.996 1.00 36.50 260 GLU A O 1
ATOM 2106 N N . GLU A 1 264 ? -19.729 -2.032 15.354 1.00 35.34 261 GLU A N 1
ATOM 2107 C CA . GLU A 1 264 ? -19.842 -0.850 16.254 1.00 36.58 261 GLU A CA 1
ATOM 2108 C C . GLU A 1 264 ? -19.714 -1.237 17.739 1.00 36.48 261 GLU A C 1
ATOM 2109 O O . GLU A 1 264 ? -19.164 -0.480 18.519 1.00 36.74 261 GLU A O 1
ATOM 2115 N N . LEU A 1 265 ? -20.179 -2.422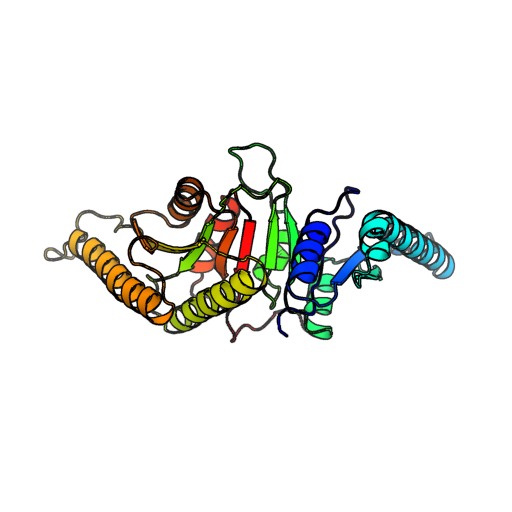 18.114 1.00 34.15 262 LEU A N 1
ATOM 2116 C CA . LEU A 1 265 ? -20.128 -2.863 19.519 1.00 34.81 262 LEU A CA 1
ATOM 2117 C C . LEU A 1 265 ? -18.864 -3.662 19.867 1.00 34.12 262 LEU A C 1
ATOM 2118 O O . LEU A 1 265 ? -18.759 -4.214 20.962 1.00 32.88 262 LEU A O 1
ATOM 2123 N N . ASN A 1 266 ? -17.921 -3.756 18.927 1.00 33.53 263 ASN A N 1
ATOM 2124 C CA . ASN A 1 266 ? -16.731 -4.531 19.115 1.00 34.97 263 ASN A CA 1
ATOM 2125 C C . ASN A 1 266 ? -17.051 -5.975 19.517 1.00 33.37 263 ASN A C 1
ATOM 2126 O O . ASN A 1 266 ? -16.499 -6.513 20.482 1.00 31.38 263 ASN A O 1
ATOM 2131 N N . ALA A 1 267 ? -17.962 -6.598 18.772 1.00 31.95 264 ALA A N 1
ATOM 2132 C CA . ALA A 1 267 ? -18.327 -7.970 19.058 1.00 30.47 264 ALA A CA 1
ATOM 2133 C C . ALA A 1 267 ? -17.164 -8.922 18.755 1.00 30.81 264 ALA A C 1
ATOM 2134 O O . ALA A 1 267 ? -16.552 -8.866 17.683 1.00 31.22 264 ALA A O 1
ATOM 2136 N N . GLY A 1 268 ? -16.898 -9.809 19.697 1.00 29.14 265 GLY A N 1
ATOM 2137 C CA . GLY A 1 268 ? -16.102 -10.988 19.413 1.00 29.25 265 GLY A CA 1
ATOM 2138 C C . GLY A 1 268 ? -16.925 -12.060 18.716 1.00 28.48 265 GLY A C 1
ATOM 2139 O O . GLY A 1 268 ? -16.397 -12.863 17.951 1.00 27.87 265 GLY A O 1
ATOM 2140 N N . ILE A 1 269 ? -18.232 -12.075 18.981 1.00 27.66 266 ILE A N 1
ATOM 2141 C CA . ILE A 1 269 ? -19.080 -13.128 18.485 1.00 27.28 266 ILE A CA 1
ATOM 2142 C C . ILE A 1 269 ? -20.514 -12.630 18.379 1.00 26.30 266 ILE A C 1
ATOM 2143 O O . ILE A 1 269 ? -20.946 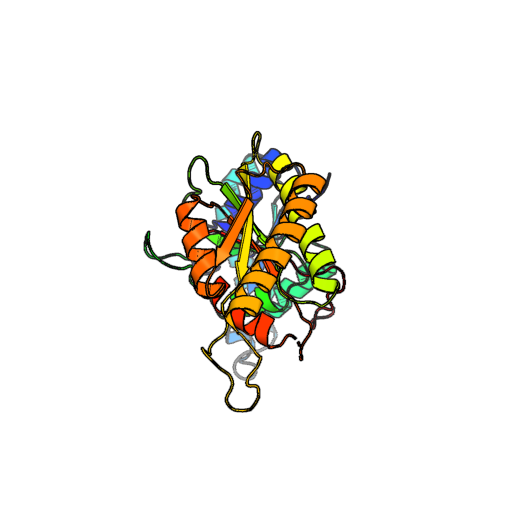-11.763 19.172 1.00 27.56 266 ILE A O 1
ATOM 2148 N N . VAL A 1 270 ? -21.214 -13.092 17.345 1.00 24.93 267 VAL A N 1
ATOM 2149 C CA . VAL A 1 270 ? -22.653 -12.942 17.278 1.00 24.46 267 VAL A CA 1
ATOM 2150 C C . VAL A 1 270 ? -23.331 -14.295 17.441 1.00 25.53 267 VAL A C 1
ATOM 2151 O O . VAL A 1 270 ? -22.917 -15.286 16.827 1.00 23.27 267 VAL A O 1
ATOM 2155 N N . VAL A 1 271 ? -24.397 -14.317 18.244 1.00 23.57 268 VAL A N 1
ATOM 2156 C CA . VAL A 1 271 ? -25.157 -15.514 18.465 1.00 24.21 268 VAL A CA 1
ATOM 2157 C C . VAL A 1 271 ? -26.515 -15.380 17.772 1.00 23.92 268 VAL A C 1
ATOM 2158 O O . VAL A 1 271 ? -27.213 -14.384 17.981 1.00 23.71 268 VAL A O 1
ATOM 2162 N N . LEU A 1 272 ? -26.869 -16.349 16.927 1.00 23.22 269 LEU A N 1
ATOM 2163 C CA . LEU A 1 272 ? -27.964 -16.247 15.959 1.00 25.19 269 LEU A CA 1
ATOM 2164 C C . LEU A 1 272 ? -28.775 -17.536 15.964 1.00 24.44 269 LEU A C 1
ATOM 2165 O O . LEU A 1 272 ? -28.215 -18.621 15.994 1.00 25.50 269 LEU A O 1
ATOM 2170 N N . GLY A 1 273 ? -30.095 -17.421 15.902 1.00 23.82 270 GLY A N 1
ATOM 2171 C CA . GLY A 1 273 ? -30.952 -18.577 15.792 1.00 23.93 270 GLY A CA 1
ATOM 2172 C C . GLY A 1 273 ? -31.142 -18.847 14.300 1.00 26.31 270 GLY A C 1
ATOM 2173 O O . GLY A 1 273 ? -31.433 -17.912 13.557 1.00 28.52 270 GLY A O 1
ATOM 2174 N N . ILE A 1 274 ? -31.047 -20.099 13.918 1.00 26.28 271 ILE A N 1
ATOM 2175 C CA . ILE A 1 274 ? -31.337 -20.500 12.538 1.00 30.48 271 ILE A CA 1
ATOM 2176 C C . ILE A 1 274 ? -32.235 -21.709 12.566 1.00 31.22 271 ILE A C 1
ATOM 2177 O O . ILE A 1 274 ? -32.136 -22.568 13.436 1.00 32.63 271 ILE A O 1
ATOM 2182 N N . LEU A 1 275 ? -33.111 -21.823 11.583 1.00 35.76 272 LEU A N 1
ATOM 2183 C CA . LEU A 1 275 ? -34.014 -22.985 11.588 1.00 39.58 272 LEU A CA 1
ATOM 2184 C C . LEU A 1 275 ? -33.695 -24.068 10.543 1.00 39.95 272 LEU A C 1
ATOM 2185 O O . LEU A 1 275 ? -32.713 -23.965 9.785 1.00 45.36 272 LEU A O 1
ATOM 2190 N N . GLY A 1 276 ? -34.512 -25.125 10.570 1.00 133.31 273 GLY A N 1
ATOM 2191 C CA . GLY A 1 276 ? -34.617 -26.117 9.489 1.00 128.61 273 GLY A CA 1
ATOM 2192 C C . GLY A 1 276 ? -35.958 -26.078 8.760 1.00 114.27 273 GLY A C 1
ATOM 2193 O O . GLY A 1 276 ? -36.018 -26.322 7.549 1.00 108.90 273 GLY A O 1
ATOM 2194 N N . ARG A 1 277 ? -37.033 -25.793 9.504 1.00 112.28 274 ARG A N 1
ATOM 2195 C CA . ARG A 1 277 ? -38.377 -25.574 8.943 1.00 103.16 274 ARG A CA 1
ATOM 2196 C C . ARG A 1 277 ? -38.296 -24.979 7.538 1.00 92.52 274 ARG A C 1
ATOM 2197 O O . ARG A 1 277 ? -37.608 -23.987 7.339 1.00 88.22 274 ARG A O 1
ATOM 2205 N N . THR A 1 278 ? -38.987 -25.599 6.580 1.00 91.19 275 THR A N 1
ATOM 2206 C CA . THR A 1 278 ? -39.021 -25.143 5.185 1.00 88.12 275 THR A CA 1
ATOM 2207 C C . THR A 1 278 ? -40.439 -24.669 4.832 1.00 88.19 275 THR A C 1
ATOM 2208 O O . THR A 1 278 ? -41.407 -25.252 5.290 1.00 91.30 275 THR A O 1
ATOM 2210 N N . GLY A 1 279 ? -40.560 -23.604 4.033 1.00 88.12 276 GLY A N 1
ATOM 2211 C CA . GLY A 1 279 ? -41.876 -23.087 3.639 1.00 94.03 276 GLY A CA 1
ATOM 2212 C C . GLY A 1 279 ? -41.904 -22.449 2.268 1.00 100.88 276 GLY A C 1
ATOM 2213 O O . GLY A 1 279 ? -42.491 -21.386 2.091 1.00 106.28 276 GLY A O 1
ATOM 2214 N N . ALA A 1 282 ? -41.630 -20.112 6.621 1.00 80.73 279 ALA A N 1
ATOM 2215 C CA . ALA A 1 282 ? -40.581 -19.140 6.915 1.00 76.57 279 ALA A CA 1
ATOM 2216 C C . ALA A 1 282 ? -39.388 -19.299 5.970 1.00 67.35 279 ALA A C 1
ATOM 2217 O O . ALA A 1 282 ? -38.235 -19.272 6.406 1.00 63.58 279 ALA A O 1
ATOM 2219 N N . ALA A 1 283 ? -39.647 -19.471 4.681 1.00 68.37 280 ALA A N 1
ATOM 2220 C CA . ALA A 1 283 ? -38.550 -19.527 3.723 1.00 66.01 280 ALA A CA 1
ATOM 2221 C C . ALA A 1 283 ? -37.753 -18.212 3.702 1.00 63.84 280 ALA A C 1
ATOM 2222 O O . ALA A 1 283 ? -36.551 -18.252 3.541 1.00 61.41 280 ALA A O 1
ATOM 2224 N N . PHE A 1 284 ? -38.397 -17.062 3.892 1.00 67.44 281 PHE A N 1
ATOM 2225 C CA . PHE A 1 284 ? -37.676 -15.768 3.882 1.00 66.90 281 PHE A CA 1
ATOM 2226 C C . PHE A 1 284 ? -36.683 -15.615 5.053 1.00 61.90 281 PHE A C 1
ATOM 2227 O O . PHE A 1 284 ? -35.729 -14.842 4.971 1.00 59.79 281 PHE A O 1
ATOM 2235 N N . LEU A 1 285 ? -36.928 -16.331 6.146 1.00 63.59 282 LEU A N 1
ATOM 2236 C CA . LEU A 1 285 ? -36.029 -16.250 7.281 1.00 65.89 282 LEU A CA 1
ATOM 2237 C C . LEU A 1 285 ? -34.646 -16.849 6.964 1.00 63.69 282 LEU A C 1
ATOM 2238 O O . LEU A 1 285 ? -33.636 -16.209 7.235 1.00 64.15 282 LEU A O 1
ATOM 2243 N N . GLY A 1 286 ? -34.618 -18.045 6.361 1.00 64.98 283 GLY A N 1
ATOM 2244 C CA . GLY A 1 286 ? -33.367 -18.662 5.861 1.00 69.90 283 GLY A CA 1
ATOM 2245 C C . GLY A 1 286 ? -32.668 -17.812 4.813 1.00 72.22 283 GLY A C 1
ATOM 2246 O O . GLY A 1 286 ? -31.459 -17.709 4.809 1.00 76.25 283 GLY A O 1
ATOM 2247 N N . ASN A 1 287 ? -33.437 -17.184 3.931 1.00 33.74 284 ASN A N 1
ATOM 2248 C CA . ASN A 1 287 ? -32.905 -16.137 3.012 1.00 37.91 284 ASN A CA 1
ATOM 2249 C C . ASN A 1 287 ? -32.146 -14.977 3.734 1.00 38.68 284 ASN A C 1
ATOM 2250 O O . ASN A 1 287 ? -30.950 -14.729 3.505 1.00 38.80 284 ASN A O 1
ATOM 2255 N N . THR A 1 288 ? -32.836 -14.280 4.622 1.00 33.58 285 THR A N 1
ATOM 2256 C CA . THR A 1 288 ? -32.233 -13.204 5.405 1.00 32.55 285 THR A CA 1
ATOM 2257 C C . THR A 1 288 ? -31.009 -13.671 6.193 1.00 30.76 285 THR A C 1
ATOM 2258 O O . THR A 1 288 ? -29.986 -12.986 6.261 1.00 29.18 285 THR A O 1
ATOM 2262 N N . ALA A 1 289 ? -31.159 -14.833 6.809 1.00 31.45 286 ALA A N 1
ATOM 2263 C CA . ALA A 1 289 ? -30.160 -15.431 7.684 1.00 32.82 286 ALA A CA 1
ATOM 2264 C C . ALA A 1 289 ? -28.891 -15.731 6.922 1.00 33.23 286 ALA A C 1
ATOM 2265 O O . ALA A 1 289 ? -27.798 -15.411 7.388 1.00 33.15 286 ALA A O 1
ATOM 2267 N N . GLU A 1 290 ? -29.029 -16.260 5.703 1.00 33.94 287 GLU A N 1
ATOM 2268 C CA A GLU A 1 290 ? -27.864 -16.621 4.890 0.50 33.88 287 GLU A CA 1
ATOM 2269 C CA B GLU A 1 290 ? -27.866 -16.615 4.910 0.50 35.04 287 GLU A CA 1
ATOM 2270 C C . GLU A 1 290 ? -27.109 -15.361 4.435 1.00 34.28 287 GLU A C 1
ATOM 2271 O O . GLU A 1 290 ? -25.878 -15.308 4.486 1.00 34.11 287 GLU A O 1
ATOM 2282 N N . GLN A 1 291 ? -27.830 -14.316 4.049 1.00 33.14 288 GLN A N 1
ATOM 2283 C CA . GLN A 1 291 ? -27.175 -13.050 3.704 1.00 31.46 288 GLN A CA 1
ATOM 2284 C C . GLN A 1 291 ? -26.497 -12.390 4.906 1.00 29.76 288 GLN A C 1
ATOM 2285 O O . GLN A 1 291 ? -25.444 -11.779 4.787 1.00 27.66 288 GLN A O 1
ATOM 2291 N N . LEU A 1 292 ? -27.139 -12.490 6.052 1.00 27.11 289 LEU A N 1
ATOM 2292 C CA . LEU A 1 292 ? -26.568 -11.939 7.292 1.00 27.15 289 LEU A CA 1
ATOM 2293 C C . LEU A 1 292 ? -25.247 -12.639 7.629 1.00 26.01 289 LEU A C 1
ATOM 2294 O O . LEU A 1 292 ? -24.219 -11.989 7.850 1.00 26.17 289 LEU A O 1
ATOM 2299 N N . ILE A 1 293 ? -25.281 -13.972 7.635 1.00 24.85 290 ILE A N 1
ATOM 2300 C CA . ILE A 1 293 ? -24.120 -14.774 7.956 1.00 25.95 290 ILE A CA 1
ATOM 2301 C C . ILE A 1 293 ? -22.997 -14.475 6.990 1.00 26.87 290 ILE A C 1
ATOM 2302 O O . ILE A 1 293 ? -21.837 -14.327 7.387 1.00 26.80 290 ILE A O 1
ATOM 2307 N N . ASP A 1 294 ? -23.371 -14.334 5.713 1.00 27.67 291 ASP A N 1
ATOM 2308 C CA . ASP A 1 294 ? -22.426 -14.170 4.638 1.00 30.62 291 ASP A CA 1
ATOM 2309 C C . ASP A 1 294 ? -21.737 -12.819 4.746 1.00 31.80 291 ASP A C 1
ATOM 2310 O O . ASP A 1 294 ? -20.797 -12.578 3.998 1.00 33.78 291 ASP A O 1
ATOM 2315 N N . HIS A 1 295 ? -22.196 -11.935 5.629 1.00 29.49 292 HIS A N 1
ATOM 2316 C CA . HIS A 1 295 ? -21.570 -10.618 5.790 1.00 30.97 292 HIS A CA 1
ATOM 2317 C C . HIS A 1 295 ? -21.028 -10.331 7.181 1.00 31.36 292 HIS A C 1
ATOM 2318 O O . HIS A 1 295 ? -20.621 -9.229 7.462 1.00 30.57 292 HIS A O 1
ATOM 2325 N N . ILE A 1 296 ? -20.982 -11.342 8.030 1.00 30.46 293 ILE A N 1
ATOM 2326 C CA . ILE A 1 296 ? -20.500 -11.170 9.382 1.00 31.59 293 ILE A CA 1
ATOM 2327 C C . ILE A 1 296 ? -18.962 -11.029 9.358 1.00 31.37 293 ILE A C 1
ATOM 2328 O O . ILE A 1 296 ? -18.302 -11.551 8.467 1.00 31.23 293 ILE A O 1
ATOM 2333 N N . LYS A 1 297 ? -18.430 -10.242 10.278 1.00 29.91 294 LYS A N 1
ATOM 2334 C CA . LYS A 1 297 ? -16.995 -9.964 10.383 1.00 32.43 294 LYS A CA 1
ATOM 2335 C C . LYS A 1 297 ? -16.426 -10.404 11.746 1.00 30.06 294 LYS A C 1
ATOM 2336 O O . LYS A 1 297 ? -15.314 -10.045 12.122 1.00 32.32 294 LYS A O 1
ATOM 2342 N N . CYS A 1 298 ? -17.184 -11.191 12.473 1.00 26.94 295 CYS A N 1
ATOM 2343 C CA . CYS A 1 298 ? -16.732 -11.718 13.755 1.00 27.12 295 CYS A CA 1
ATOM 2344 C C . CYS A 1 298 ? -17.136 -13.180 13.834 1.00 25.51 295 CYS A C 1
ATOM 2345 O O . CYS A 1 298 ? -17.760 -13.689 12.920 1.00 26.52 295 CYS A O 1
ATOM 2348 N N . ASP A 1 299 ? -16.819 -13.860 14.938 1.00 25.93 296 ASP A N 1
ATOM 2349 C CA . ASP A 1 299 ? -17.246 -15.242 15.128 1.00 24.70 296 ASP A CA 1
ATOM 2350 C C . ASP A 1 299 ? -18.759 -15.352 15.064 1.00 23.93 296 ASP A C 1
ATOM 2351 O O . ASP A 1 299 ? -19.490 -14.406 15.393 1.00 24.65 296 ASP A O 1
ATOM 2356 N N . LEU A 1 300 ? -19.227 -16.541 14.739 1.00 24.29 297 LEU A N 1
ATOM 2357 C CA . LEU A 1 300 ? -20.648 -16.816 14.689 1.00 25.10 297 LEU A CA 1
ATOM 2358 C C . LEU A 1 300 ? -20.929 -18.051 15.525 1.00 25.25 297 LEU A C 1
ATOM 2359 O O . LEU A 1 300 ? -20.236 -19.054 15.370 1.00 26.06 297 LEU A O 1
ATOM 2364 N N . LEU A 1 301 ? -21.942 -17.967 16.395 1.00 24.45 298 LEU A N 1
ATOM 2365 C CA . LEU A 1 301 ? -22.491 -19.119 17.075 1.00 23.84 298 LEU A CA 1
ATOM 2366 C C . LEU A 1 301 ? -23.941 -19.293 16.634 1.00 23.89 298 LEU A C 1
ATOM 2367 O O . LEU A 1 301 ? -24.814 -18.485 16.992 1.00 23.14 298 LEU A O 1
ATOM 2372 N N . ALA A 1 302 ? -24.183 -20.324 15.806 1.00 23.30 299 ALA A N 1
ATOM 2373 C CA . ALA A 1 302 ? -25.499 -20.589 15.214 1.00 23.81 299 ALA A CA 1
ATOM 2374 C C . ALA A 1 302 ? -26.206 -21.717 15.939 1.00 25.18 299 ALA A C 1
ATOM 2375 O O . ALA A 1 302 ? -25.673 -22.820 16.085 1.00 27.34 299 ALA A O 1
ATOM 2377 N N . ILE A 1 303 ? -27.410 -21.442 16.406 1.00 24.62 300 ILE A N 1
ATOM 2378 C CA . ILE A 1 303 ? -28.115 -22.357 17.274 1.00 26.53 300 ILE A CA 1
ATOM 2379 C C . ILE A 1 303 ? -29.471 -22.665 16.664 1.00 26.74 300 ILE A C 1
ATOM 2380 O O . ILE A 1 303 ? -30.149 -21.767 16.154 1.00 26.85 300 ILE A O 1
ATOM 2385 N N . LYS A 1 304 ? -29.836 -23.944 16.703 1.00 28.17 301 LYS A N 1
ATOM 2386 C CA . LYS A 1 304 ? -31.105 -24.426 16.188 1.00 30.06 301 LYS A CA 1
ATOM 2387 C C . LYS A 1 304 ? -32.111 -24.560 17.304 1.00 31.69 301 LYS A C 1
ATOM 2388 O O . LYS A 1 304 ? -31.735 -24.723 18.469 1.00 30.74 301 LYS A O 1
ATOM 2394 N N . PRO A 1 305 ? -33.394 -24.593 16.946 1.00 32.38 302 PRO A N 1
ATOM 2395 C CA . PRO A 1 305 ? -34.386 -24.796 18.008 1.00 35.60 302 PRO A CA 1
ATOM 2396 C C . PRO A 1 305 ? -34.395 -26.219 18.563 1.00 39.33 302 PRO A C 1
ATOM 2397 O O . PRO A 1 305 ? -33.944 -27.157 17.890 1.00 40.40 302 PRO A O 1
ATOM 2401 N N . ASP A 1 306 ? -34.923 -26.370 19.772 1.00 43.31 303 ASP A N 1
ATOM 2402 C CA . ASP A 1 306 ? -35.090 -27.690 20.372 1.00 47.46 303 ASP A CA 1
ATOM 2403 C C . ASP A 1 306 ? -35.840 -28.647 19.443 1.00 49.94 303 ASP A C 1
ATOM 2404 O O . ASP A 1 306 ? -35.455 -29.811 19.295 1.00 54.14 303 ASP A O 1
ATOM 2409 N N . GLY A 1 307 ? -36.883 -28.156 18.786 1.00 50.81 304 GLY A N 1
ATOM 2410 C CA . GLY A 1 307 ? -37.625 -28.982 17.827 1.00 53.28 304 GLY A CA 1
ATOM 2411 C C . GLY A 1 307 ? -36.861 -29.559 16.631 1.00 52.05 304 GLY A C 1
ATOM 2412 O O . GLY A 1 307 ? -37.361 -30.483 15.976 1.00 54.22 304 GLY A O 1
ATOM 2413 N N . PHE A 1 308 ? -35.662 -29.036 16.344 1.00 48.62 305 PHE A N 1
ATOM 2414 C CA . PHE A 1 308 ? -34.952 -29.311 15.092 1.00 45.93 305 PHE A CA 1
ATOM 2415 C C . PHE A 1 308 ? -34.951 -30.796 14.757 1.00 49.52 305 PHE A C 1
ATOM 2416 O O . PHE A 1 308 ? -34.729 -31.645 15.637 1.00 50.63 305 PHE A O 1
ATOM 2424 N N . THR A 1 309 ? -35.264 -31.094 13.493 1.00 49.02 306 THR A N 1
ATOM 2425 C CA . THR A 1 309 ? -35.115 -32.434 12.951 1.00 50.96 306 THR A CA 1
ATOM 2426 C C . THR A 1 309 ? -34.005 -32.393 11.899 1.00 49.31 306 THR A C 1
ATOM 2427 O O . THR A 1 309 ? -34.111 -31.729 10.856 1.00 46.95 306 THR A O 1
ATOM 2431 N N . CYS A 1 310 ? -32.922 -33.082 12.202 1.00 47.24 307 CYS A N 1
ATOM 2432 C CA . CYS A 1 310 ? -31.793 -33.144 11.287 1.00 47.29 307 CYS A CA 1
ATOM 2433 C C . CYS A 1 310 ? -32.124 -34.013 10.071 1.00 49.20 307 CYS A C 1
ATOM 2434 O O . CYS A 1 310 ? -32.612 -35.136 10.242 1.00 49.82 307 CYS A O 1
ATOM 2437 N N . PRO A 1 311 ? -31.869 -33.502 8.846 1.00 49.31 308 PRO A N 1
ATOM 2438 C CA . PRO A 1 311 ? -32.117 -34.337 7.663 1.00 51.34 308 PRO A CA 1
ATOM 2439 C C . PRO A 1 311 ? -31.230 -35.579 7.643 1.00 52.99 308 PRO A C 1
ATOM 2440 O O . PRO A 1 311 ? -31.586 -36.577 7.035 1.00 53.87 308 PRO A O 1
ATOM 2444 N N . ILE A 1 312 ? -30.077 -35.509 8.307 1.00 52.52 309 ILE A N 1
ATOM 2445 C CA . ILE A 1 312 ? -29.189 -36.672 8.437 1.00 55.02 309 ILE A CA 1
ATOM 2446 C C . ILE A 1 312 ? -29.526 -37.518 9.680 1.00 56.98 309 ILE A C 1
ATOM 2447 O O . ILE A 1 312 ? -29.767 -36.977 10.772 1.00 53.03 309 ILE A O 1
ATOM 2452 N N . THR A 1 313 ? -29.541 -38.839 9.493 1.00 59.27 310 THR A N 1
ATOM 2453 C CA . THR A 1 313 ? -29.812 -39.791 10.571 1.00 63.71 310 THR A CA 1
ATOM 2454 C C . THR A 1 313 ? -28.818 -40.958 10.485 1.00 67.32 310 THR A C 1
ATOM 2455 O O . THR A 1 313 ? -28.352 -41.308 9.396 1.00 68.73 310 THR A O 1
ATOM 2459 N N . VAL A 1 314 ? -28.521 -41.572 11.628 1.00 71.64 311 VAL A N 1
ATOM 2460 C CA . VAL A 1 314 ? -27.444 -42.580 11.725 1.00 73.26 311 VAL A CA 1
ATOM 2461 C C . VAL A 1 314 ? -27.946 -44.025 11.698 1.00 76.65 311 VAL A C 1
ATOM 2462 O O . VAL A 1 314 ? -29.139 -44.282 11.828 1.00 77.02 311 VAL A O 1
#

B-factor: mean 35.36, std 14.58, range [13.96, 189.93]

Foldseek 3Di:
DPLQFEEEEADPPDQAFPLVVVVLLLCVQQNHAYEHEEADEDPLLVVPVVDPPVRRVVVVVVVQVVVQVSNCVNCVVVVVVPHHYHYYYHYDDPVLQVVLQVCVVVVRQEYTYEFEFDDLQGATDADVSNVSCLQFRQHKYKYAYPDDQDVLAAEEEEAELQDDDPLSLQLSLVQLVCCVVSCVSNDVDHHYAYEYEEEFDPDQADPVDHPDGSVVVVVVSQVSVVVSQVVVCVVRVNDPVRYYYYYDQLLPPVQVVSVVRNHQEYEYEDENDPPVVVVNVSVVSNNRGHSHMYTYHYGPPHDGPHDD

Organism: Proteus mirabilis (strain HI4320) (NCBI:txid529507)

InterPro domains:
  IPR006016 UspA [PF00582] (4-146)
  IPR006016 UspA [PF00582] (220-301)

Solvent-accessible surface area: 15815 Å² total; per-residue (Å²): 116,80,28,39,20,0,0,0,4,2,25,67,138,59,87,67,9,16,1,2,117,34,0,4,89,0,10,107,111,23,32,27,96,1,24,0,0,4,15,12,64,57,132,14,48,81,74,89,141,134,35,44,85,117,84,29,67,69,84,82,138,36,31,42,82,98,57,49,64,40,1,117,62,52,0,108,143,49,51,139,80,62,23,92,14,69,44,74,16,47,29,42,95,123,53,47,45,2,0,0,53,14,5,51,82,58,167,10,50,0,0,0,14,6,2,61,5,142,89,102,84,12,34,4,80,22,62,110,47,2,61,38,0,3,138,39,0,44,9,18,0,16,0,1,32,34,94,150,79,32,128,180,6,10,11,0,0,4,8,37,13,30,71,153,86,100,46,6,70,64,10,6,52,61,1,0,75,18,4,32,46,8,8,116,70,21,53,171,132,20,43,11,17,0,0,0,9,5,48,66,18,133,85,135,115,16,167,151,101,116,146,86,53,2,87,114,106,28,95,64,18,90,24,72,1,86,128,29,5,99,91,5,38,118,101,34,104,10,60,108,135,62,22,31,17,75,110,20,84,25,29,116,19,8,7,113,5,0,81,113,38,66,6,3,8,0,2,15,18,15,32,40,123,104,85,56,64,152,37,43,66,16,12,93,69,4,5,67,91,0,50,2,4,0,6,0,0,2,14,128,59,35,119,17,90,22,107,117

Secondary structure (DSSP, 8-state):
--S-EEEEE--TT-S--HHHHHHHHHHHHH--EEEEEEEE--GGGG-TTTS-HHHHHHHHHHHHHHHHHHHHHHHHHHHHTT--EEEEEEE-S-HHHHHHHHHHHHT-SEEEEEEEE-STTPPEE--HHHHHHHHH-SS-EEEEESSPPPTT-EEEEE---S--STHHHHHHHHHHHHHHHHHHHH-SS--EEEEEEEPPPS-S--TT-TT--HHHHHHHHHHHHHHHHHHHHHHTT--GGGEEEEES-HHHHHHHHHHHTTEEEEEEE-------HHHHHHHHHHHTT--SEEEEE--TT---S---